Protein AF-A0A9W3BKR5-F1 (afdb_monomer_lite)

Organism: Biomphalaria glabrata (NCBI:txid6526)

Secondary structure (DSSP, 8-state):
----PPPPHHHHHHHHHHHHHHHHHHS---SSHHHHHHHHHHHHHHHHHHHHHHHHHHHHHHHH-S---HHHHHHHHHHHHHHHHHHHHHHHHHHHHHHHHHHHHHHHHHHHHHHHHHHHHHSPPTTTTT---TT-THHHHHHHHHHHHHHHHHHHHHHHHHHHHHHHHHHHHHHHHHHHHHHHHHHHHHHHHHHHSHHHHS------HHHHHHHHHHHHHHHHHHHHHHHHHHHHGGG---GGGGTS--SSPEEEE-SS-EEETTEEE-TT-EEEE---TTTT-

Structure (mmCIF, N/CA/C/O backbone):
data_AF-A0A9W3BKR5-F1
#
_entry.id   AF-A0A9W3BKR5-F1
#
loop_
_atom_site.group_PDB
_atom_site.id
_atom_site.type_symbol
_atom_site.label_atom_id
_atom_site.label_alt_id
_atom_site.label_comp_id
_atom_site.label_asym_id
_atom_site.label_entity_id
_atom_site.label_seq_id
_atom_site.pdbx_PDB_ins_code
_atom_site.Cartn_x
_atom_site.Cartn_y
_atom_site.Cartn_z
_atom_site.occupancy
_atom_site.B_iso_or_equiv
_atom_site.auth_seq_id
_atom_site.auth_comp_id
_atom_site.auth_asym_id
_atom_site.auth_atom_id
_atom_site.pdbx_PDB_model_num
ATOM 1 N N . MET A 1 1 ? 53.713 -17.164 -19.291 1.00 37.34 1 MET A N 1
ATOM 2 C CA . MET A 1 1 ? 53.362 -16.095 -18.331 1.00 37.34 1 MET A CA 1
ATOM 3 C C . MET A 1 1 ? 52.218 -15.298 -18.935 1.00 37.34 1 MET A C 1
ATOM 5 O O . MET A 1 1 ? 52.423 -14.647 -19.948 1.00 37.34 1 MET A O 1
ATOM 9 N N . SER A 1 2 ? 51.004 -15.458 -18.406 1.00 39.28 2 SER A N 1
ATOM 10 C CA . SER A 1 2 ? 49.808 -14.775 -18.912 1.00 39.28 2 SER A CA 1
ATOM 11 C C . SER A 1 2 ? 49.843 -13.312 -18.473 1.00 39.28 2 SER A C 1
ATOM 13 O O . SER A 1 2 ? 49.800 -13.036 -17.277 1.00 39.28 2 SER A O 1
ATOM 15 N N . SER A 1 3 ? 49.961 -12.388 -19.426 1.00 43.72 3 SER A N 1
ATOM 16 C CA . SER A 1 3 ? 49.821 -10.949 -19.189 1.00 43.72 3 SER A CA 1
ATOM 17 C C . SER A 1 3 ? 48.397 -10.680 -18.691 1.00 43.72 3 SER A C 1
ATOM 19 O O . SER A 1 3 ? 47.431 -10.893 -19.423 1.00 43.72 3 SER A O 1
ATOM 21 N N . ARG A 1 4 ? 48.258 -10.275 -17.421 1.00 49.09 4 ARG A N 1
ATOM 22 C CA . ARG A 1 4 ? 47.030 -9.644 -16.925 1.00 49.09 4 ARG A CA 1
ATOM 23 C C . ARG A 1 4 ? 46.900 -8.331 -17.696 1.00 49.09 4 ARG A C 1
ATOM 25 O O . ARG A 1 4 ? 47.715 -7.439 -17.495 1.00 49.09 4 ARG A O 1
ATOM 32 N N . ARG A 1 5 ? 45.955 -8.250 -18.636 1.00 56.03 5 ARG A N 1
ATOM 33 C CA . ARG A 1 5 ? 45.559 -6.963 -19.217 1.00 56.03 5 ARG A CA 1
ATOM 34 C C . ARG A 1 5 ? 44.882 -6.179 -18.100 1.00 56.03 5 ARG A C 1
ATOM 36 O O . ARG A 1 5 ? 43.914 -6.676 -17.529 1.00 56.03 5 ARG A O 1
ATOM 43 N N . ASP A 1 6 ? 45.423 -5.017 -17.764 1.00 61.56 6 ASP A N 1
ATOM 44 C CA . ASP A 1 6 ? 44.771 -4.102 -16.835 1.00 61.56 6 ASP A CA 1
ATOM 45 C C . ASP A 1 6 ? 43.429 -3.663 -17.434 1.00 61.56 6 ASP A C 1
ATOM 47 O O . ASP A 1 6 ? 43.346 -3.363 -18.629 1.00 61.56 6 ASP A O 1
ATOM 51 N N . ALA A 1 7 ? 42.372 -3.692 -16.620 1.00 72.06 7 ALA A N 1
ATOM 52 C CA . ALA A 1 7 ? 41.023 -3.344 -17.056 1.00 72.06 7 ALA A CA 1
ATOM 53 C C . ALA A 1 7 ? 40.980 -1.894 -17.551 1.00 72.06 7 ALA A C 1
ATOM 55 O O . ALA A 1 7 ? 41.556 -0.988 -16.938 1.00 72.06 7 ALA A O 1
ATOM 56 N N . THR A 1 8 ? 40.285 -1.660 -18.661 1.00 82.81 8 THR A N 1
ATOM 57 C CA . THR A 1 8 ? 40.139 -0.311 -19.206 1.00 82.81 8 THR A CA 1
ATOM 58 C C . THR A 1 8 ? 39.317 0.574 -18.253 1.00 82.81 8 THR A C 1
ATOM 60 O O . THR A 1 8 ? 38.464 0.073 -17.516 1.00 82.81 8 THR A O 1
ATOM 63 N N . PRO A 1 9 ? 39.492 1.910 -18.277 1.00 83.50 9 PRO A N 1
ATOM 64 C CA . PRO A 1 9 ? 38.686 2.818 -17.454 1.00 83.50 9 PRO A CA 1
ATOM 65 C C . PRO A 1 9 ? 37.167 2.657 -17.643 1.00 83.50 9 PRO A C 1
ATOM 67 O O . PRO A 1 9 ? 36.407 2.855 -16.698 1.00 83.50 9 PRO A O 1
ATOM 70 N N . VAL A 1 10 ? 36.730 2.263 -18.847 1.00 85.19 10 VAL A N 1
ATOM 71 C CA . VAL A 1 10 ? 35.320 1.985 -19.175 1.00 85.19 10 VAL A CA 1
ATOM 72 C C . VAL A 1 10 ? 34.844 0.695 -18.514 1.00 85.19 10 VAL A C 1
ATOM 74 O O . VAL A 1 10 ? 33.796 0.706 -17.879 1.00 85.19 10 VAL A O 1
ATOM 77 N N . GLU A 1 11 ? 35.624 -0.387 -18.582 1.00 86.62 11 GLU A N 1
ATOM 78 C CA . GLU A 1 11 ? 35.301 -1.650 -17.898 1.00 86.62 11 GLU A CA 1
ATOM 79 C C . GLU A 1 11 ? 35.230 -1.472 -16.376 1.00 86.62 11 GLU A C 1
ATOM 81 O O . GLU A 1 11 ? 34.338 -2.016 -15.730 1.00 86.62 11 GLU A O 1
ATOM 86 N N . LEU A 1 12 ? 36.123 -0.662 -15.795 1.00 89.06 12 LEU A N 1
ATOM 87 C CA . LEU A 1 12 ? 36.090 -0.345 -14.365 1.00 89.06 12 LEU A CA 1
ATOM 88 C C . LEU A 1 12 ? 34.816 0.412 -13.966 1.00 89.06 12 LEU A C 1
ATOM 90 O O . LEU A 1 12 ? 34.231 0.107 -12.928 1.00 89.06 12 LEU A O 1
ATOM 94 N N . CYS A 1 13 ? 34.375 1.383 -14.772 1.00 89.88 13 CYS A N 1
ATOM 95 C CA . CYS A 1 13 ? 33.118 2.091 -14.522 1.00 89.88 13 CYS A CA 1
ATOM 96 C C . CYS A 1 13 ? 31.916 1.157 -14.696 1.00 89.88 13 CYS A C 1
ATOM 98 O O . CYS A 1 13 ? 31.035 1.148 -13.845 1.00 89.88 13 CYS A O 1
ATOM 100 N N . LEU A 1 14 ? 31.916 0.323 -15.738 1.00 89.81 14 LEU A N 1
ATOM 101 C CA . LEU A 1 14 ? 30.842 -0.633 -16.000 1.00 89.81 14 LEU A CA 1
ATOM 102 C C . LEU A 1 14 ? 30.680 -1.644 -14.861 1.00 89.81 14 LEU A C 1
ATOM 104 O O . LEU A 1 14 ? 29.559 -1.924 -14.449 1.00 89.81 14 LEU A O 1
ATOM 108 N N . ASN A 1 15 ? 31.785 -2.154 -14.312 1.00 91.25 15 ASN A N 1
ATOM 109 C CA . ASN A 1 15 ? 31.737 -3.052 -13.160 1.00 91.25 15 ASN A CA 1
ATOM 110 C C . ASN A 1 15 ? 31.121 -2.363 -11.937 1.00 91.25 15 ASN A C 1
ATOM 112 O O . ASN A 1 15 ? 30.257 -2.944 -11.294 1.00 91.25 15 ASN A O 1
ATOM 116 N N . LYS A 1 16 ? 31.479 -1.101 -11.670 1.00 92.25 16 LYS A N 1
ATOM 117 C CA . LYS A 1 16 ? 30.874 -0.324 -10.575 1.00 92.25 16 LYS A CA 1
ATOM 118 C C . LYS A 1 16 ? 29.386 -0.049 -10.781 1.00 92.25 16 LYS A C 1
ATOM 120 O O . LYS A 1 16 ? 28.629 -0.060 -9.815 1.00 92.25 16 LYS A O 1
ATOM 125 N N . VAL A 1 17 ? 28.963 0.202 -12.021 1.00 93.00 17 VAL A N 1
ATOM 126 C CA . VAL A 1 17 ? 27.542 0.370 -12.365 1.00 93.00 17 VAL A CA 1
ATOM 127 C C . VAL A 1 17 ? 26.780 -0.929 -12.090 1.00 93.00 17 VAL A C 1
ATOM 129 O O . VAL A 1 17 ? 25.766 -0.900 -11.400 1.00 93.00 17 VAL A O 1
ATOM 132 N N . LYS A 1 18 ? 27.312 -2.078 -12.518 1.00 92.50 18 LYS A N 1
ATOM 133 C CA . LYS A 1 18 ? 26.706 -3.395 -12.258 1.00 92.50 18 LYS A CA 1
ATOM 134 C C . LYS A 1 18 ? 26.672 -3.765 -10.777 1.00 92.50 18 LYS A C 1
ATOM 136 O O . LYS A 1 18 ? 25.662 -4.269 -10.302 1.00 92.50 18 LYS A O 1
ATOM 141 N N . GLU A 1 19 ? 27.740 -3.482 -10.032 1.00 92.38 19 GLU A N 1
ATOM 142 C CA . GLU A 1 19 ? 27.754 -3.642 -8.572 1.00 92.38 19 GLU A CA 1
ATOM 143 C C . GLU A 1 19 ? 26.651 -2.799 -7.921 1.00 92.38 19 GLU A C 1
ATOM 145 O O . GLU A 1 19 ? 25.966 -3.265 -7.012 1.00 92.38 19 GLU A O 1
ATOM 150 N N . ARG A 1 20 ? 26.432 -1.569 -8.407 1.00 92.50 20 ARG A N 1
ATOM 151 C CA . ARG A 1 20 ? 25.359 -0.713 -7.899 1.00 92.50 20 ARG A CA 1
ATOM 152 C C . ARG A 1 20 ? 23.972 -1.257 -8.240 1.00 92.50 20 ARG A C 1
ATOM 154 O O . ARG A 1 20 ? 23.104 -1.213 -7.374 1.00 92.50 20 ARG A O 1
ATOM 161 N N . GLN A 1 21 ? 23.764 -1.767 -9.452 1.00 93.44 21 GLN A N 1
ATOM 162 C CA . GLN A 1 21 ? 22.512 -2.431 -9.831 1.00 93.44 21 GLN A CA 1
ATOM 163 C C . GLN A 1 21 ? 22.228 -3.621 -8.911 1.00 93.44 21 GLN A C 1
ATOM 165 O O . GLN A 1 21 ? 21.156 -3.687 -8.319 1.00 93.44 21 GLN A O 1
ATOM 170 N N . GLN A 1 22 ? 23.225 -4.478 -8.678 1.00 93.06 22 GLN A N 1
ATOM 171 C CA . GLN A 1 22 ? 23.084 -5.610 -7.766 1.00 93.06 22 GLN A CA 1
ATOM 172 C C . GLN A 1 22 ? 22.727 -5.161 -6.339 1.00 93.06 22 GLN A C 1
ATOM 174 O O . GLN A 1 22 ? 21.832 -5.727 -5.720 1.00 93.06 22 GLN A O 1
ATOM 179 N N . GLN A 1 23 ? 23.359 -4.100 -5.826 1.00 92.56 23 GLN A N 1
ATOM 180 C CA . GLN A 1 23 ? 22.999 -3.531 -4.521 1.00 92.56 23 GLN A CA 1
ATOM 181 C C . GLN A 1 23 ? 21.562 -2.993 -4.479 1.00 92.56 23 GLN A C 1
ATOM 183 O O . GLN A 1 23 ? 20.906 -3.086 -3.446 1.00 92.56 23 GLN A O 1
ATOM 188 N N . LEU A 1 24 ? 21.073 -2.386 -5.566 1.00 92.75 24 LEU A N 1
ATOM 189 C CA . LEU A 1 24 ? 19.697 -1.882 -5.655 1.00 92.75 24 LEU A CA 1
ATOM 190 C C . LEU A 1 24 ? 18.667 -3.018 -5.694 1.00 92.75 24 LEU A C 1
ATOM 192 O O . LEU A 1 24 ? 17.584 -2.879 -5.110 1.00 92.75 24 LEU A O 1
ATOM 196 N N . ASP A 1 25 ? 19.015 -4.124 -6.349 1.00 90.38 25 ASP A N 1
ATOM 197 C CA . ASP A 1 25 ? 18.199 -5.336 -6.412 1.00 90.38 25 ASP A CA 1
ATOM 198 C C . ASP A 1 25 ? 18.137 -6.036 -5.049 1.00 90.38 25 ASP A C 1
ATOM 200 O O . ASP A 1 25 ? 17.059 -6.426 -4.602 1.00 90.38 25 ASP A O 1
ATOM 204 N N . GLU A 1 26 ? 19.274 -6.135 -4.355 1.00 91.62 26 GLU A N 1
ATOM 205 C CA . GLU A 1 26 ? 19.380 -6.755 -3.029 1.00 91.62 26 GLU A CA 1
ATOM 206 C C . GLU A 1 26 ? 18.757 -5.904 -1.910 1.00 91.62 26 GLU A C 1
ATOM 208 O O . GLU A 1 26 ? 18.358 -6.450 -0.880 1.00 91.62 26 GLU A O 1
ATOM 213 N N . LEU A 1 27 ? 18.637 -4.582 -2.094 1.00 91.94 27 LEU A N 1
ATOM 214 C CA . LEU A 1 27 ? 18.046 -3.692 -1.095 1.00 91.94 27 LEU A CA 1
ATOM 215 C C . LEU A 1 27 ? 16.552 -4.027 -0.896 1.00 91.94 27 LEU A C 1
ATOM 217 O O . LEU A 1 27 ? 15.762 -3.860 -1.831 1.00 91.94 27 LEU A O 1
ATOM 221 N N . PRO A 1 28 ? 16.110 -4.458 0.295 1.00 91.06 28 PRO A N 1
ATOM 222 C CA . PRO A 1 28 ? 14.727 -4.868 0.497 1.00 91.06 28 PRO A CA 1
ATOM 223 C C . PRO A 1 28 ? 13.767 -3.670 0.517 1.00 91.06 28 PRO A C 1
ATOM 225 O O . PRO A 1 28 ? 14.102 -2.580 0.981 1.00 91.06 28 PRO A O 1
ATOM 228 N N . LEU A 1 29 ? 12.537 -3.892 0.048 1.00 90.38 29 LEU A N 1
ATOM 229 C CA . LEU A 1 29 ? 11.400 -3.038 0.393 1.00 90.38 29 LEU A CA 1
ATOM 230 C C . LEU A 1 29 ? 10.855 -3.549 1.725 1.00 90.38 29 LEU A C 1
ATOM 232 O O . LEU A 1 29 ? 10.365 -4.673 1.800 1.00 90.38 29 LEU A O 1
ATOM 236 N N . THR A 1 30 ? 11.034 -2.759 2.777 1.00 89.25 30 THR A N 1
ATOM 237 C CA . THR A 1 30 ? 10.662 -3.138 4.144 1.00 89.25 30 THR A CA 1
ATOM 238 C C . THR A 1 30 ? 9.306 -2.546 4.514 1.00 89.25 30 THR A C 1
ATOM 240 O O . THR A 1 30 ? 8.757 -1.732 3.784 1.00 89.25 30 THR A O 1
ATOM 243 N N . ASP A 1 31 ? 8.731 -3.011 5.611 1.00 85.06 31 ASP A N 1
ATOM 244 C CA . ASP A 1 31 ? 7.388 -2.679 6.099 1.00 85.06 31 ASP A CA 1
ATOM 245 C C . ASP A 1 31 ? 7.403 -1.902 7.429 1.00 85.06 31 ASP A C 1
ATOM 247 O O . ASP A 1 31 ? 6.395 -1.315 7.814 1.00 85.06 31 ASP A O 1
ATOM 251 N N . HIS A 1 32 ? 8.557 -1.845 8.100 1.00 90.38 32 HIS A N 1
ATOM 252 C CA . HIS A 1 32 ? 8.744 -1.185 9.394 1.00 90.38 32 HIS A CA 1
ATOM 253 C C . HIS A 1 32 ? 9.427 0.178 9.239 1.00 90.38 32 HIS A C 1
ATOM 255 O O . HIS A 1 32 ? 10.306 0.352 8.383 1.00 90.38 32 HIS A O 1
ATOM 261 N N . TYR A 1 33 ? 9.093 1.129 10.115 1.00 92.38 33 TYR A N 1
ATOM 262 C CA . TYR A 1 33 ? 9.609 2.500 10.046 1.00 92.38 33 TYR A CA 1
ATOM 263 C C . TYR A 1 33 ? 11.144 2.565 10.100 1.00 92.38 33 TYR A C 1
ATOM 265 O O . TYR A 1 33 ? 11.785 3.136 9.215 1.00 92.38 33 TYR A O 1
ATOM 273 N N . ILE A 1 34 ? 11.753 1.928 11.106 1.00 92.62 34 ILE A N 1
ATOM 274 C CA . ILE A 1 34 ? 13.209 1.975 11.331 1.00 92.62 34 ILE A CA 1
ATOM 275 C C . ILE A 1 34 ? 13.964 1.362 10.146 1.00 92.62 34 ILE A C 1
ATOM 277 O O . ILE A 1 34 ? 14.926 1.947 9.646 1.00 92.62 34 ILE A O 1
ATOM 281 N N . SER A 1 35 ? 13.518 0.197 9.677 1.00 92.94 35 SER A N 1
ATOM 282 C CA . SER A 1 35 ? 14.137 -0.498 8.548 1.00 92.94 35 SER A CA 1
ATOM 283 C C . SER A 1 35 ? 14.031 0.318 7.259 1.00 92.94 35 SER A C 1
ATOM 285 O O . SER A 1 35 ? 15.013 0.443 6.531 1.00 92.94 35 SER A O 1
ATOM 287 N N . THR A 1 36 ? 12.886 0.962 7.017 1.00 94.00 36 THR A N 1
ATOM 288 C CA . THR A 1 36 ? 12.693 1.827 5.843 1.00 94.00 36 THR A CA 1
ATOM 289 C C . THR A 1 36 ? 13.643 3.026 5.877 1.00 94.00 36 THR A C 1
ATOM 291 O O . THR A 1 36 ? 14.260 3.362 4.863 1.00 94.00 36 THR A O 1
ATOM 294 N N . GLN A 1 37 ? 13.834 3.644 7.049 1.00 94.06 37 GLN A N 1
ATOM 295 C CA . GLN A 1 37 ? 14.795 4.738 7.221 1.00 94.06 37 GLN A CA 1
ATOM 296 C C . GLN A 1 37 ? 16.242 4.304 6.974 1.00 94.06 37 GLN A C 1
ATOM 298 O O . GLN A 1 37 ? 16.991 5.025 6.310 1.00 94.06 37 GLN A O 1
ATOM 303 N N . GLN A 1 38 ? 16.629 3.126 7.466 1.00 94.56 38 GLN A N 1
ATOM 304 C CA . GLN A 1 38 ? 17.958 2.561 7.228 1.00 94.56 38 GLN A CA 1
ATOM 305 C C . GLN A 1 38 ? 18.189 2.313 5.733 1.00 94.56 38 GLN A C 1
ATOM 307 O O . GLN A 1 38 ? 19.186 2.788 5.189 1.00 94.56 38 GLN A O 1
ATOM 312 N N . CYS A 1 39 ? 17.233 1.692 5.034 1.00 95.25 39 CYS A N 1
ATOM 313 C CA . CYS A 1 39 ? 17.323 1.476 3.588 1.00 95.25 39 CYS A CA 1
ATOM 314 C C . CYS A 1 39 ? 17.412 2.796 2.798 1.00 95.25 39 CYS A C 1
ATOM 316 O O . CYS A 1 39 ? 18.191 2.901 1.850 1.00 95.25 39 CYS A O 1
ATOM 318 N N . LEU A 1 40 ? 16.667 3.838 3.191 1.00 94.75 40 LEU A N 1
ATOM 319 C CA . LEU A 1 40 ? 16.777 5.170 2.577 1.00 94.75 40 LEU A CA 1
ATOM 320 C C . LEU A 1 40 ? 18.151 5.809 2.811 1.00 94.75 40 LEU A C 1
ATOM 322 O O . LEU A 1 40 ? 18.698 6.458 1.914 1.00 94.75 40 LEU A O 1
ATOM 326 N N . GLN A 1 41 ? 18.728 5.624 3.999 1.00 94.19 41 GLN A N 1
ATOM 327 C CA . GLN A 1 41 ? 20.068 6.106 4.313 1.00 94.19 41 GLN A CA 1
ATOM 328 C C . GLN A 1 41 ? 21.138 5.368 3.497 1.00 94.19 41 GLN A C 1
ATOM 330 O O . GLN A 1 41 ? 22.028 6.011 2.936 1.00 94.19 41 GLN A O 1
ATOM 335 N N . GLU A 1 42 ? 21.033 4.046 3.369 1.00 93.56 42 GLU A N 1
ATOM 336 C CA . GLU A 1 42 ? 21.902 3.236 2.510 1.00 93.56 42 GLU A CA 1
ATOM 337 C C . GLU A 1 42 ? 21.806 3.665 1.043 1.00 93.56 42 GLU A C 1
ATOM 339 O O . GLU A 1 42 ? 22.830 3.864 0.382 1.00 93.56 42 GLU A O 1
ATOM 344 N N . LEU A 1 43 ? 20.591 3.907 0.544 1.00 93.69 43 LEU A N 1
ATOM 345 C CA . LEU A 1 43 ? 20.368 4.389 -0.816 1.00 93.69 43 LEU A CA 1
ATOM 346 C C . LEU A 1 43 ? 20.980 5.780 -1.032 1.00 93.69 43 LEU A C 1
ATOM 348 O O . LEU A 1 43 ? 21.608 6.020 -2.065 1.00 93.69 43 LEU A O 1
ATOM 352 N N . ARG A 1 44 ? 20.875 6.681 -0.048 1.00 92.38 44 ARG A N 1
ATOM 353 C CA . ARG A 1 44 ? 21.520 8.004 -0.085 1.00 92.38 44 ARG A CA 1
ATOM 354 C C . ARG A 1 44 ? 23.044 7.894 -0.122 1.00 92.38 44 ARG A C 1
ATOM 356 O O . ARG A 1 44 ? 23.680 8.584 -0.917 1.00 92.38 44 ARG A O 1
ATOM 363 N N . ASN A 1 45 ? 23.625 7.024 0.700 1.00 91.00 45 ASN A N 1
ATOM 364 C CA . ASN A 1 45 ? 25.068 6.794 0.725 1.00 91.00 45 ASN A CA 1
ATOM 365 C C . ASN A 1 45 ? 25.561 6.229 -0.616 1.00 91.00 45 ASN A C 1
ATOM 367 O O . ASN A 1 45 ? 26.538 6.733 -1.170 1.00 91.00 45 ASN A O 1
ATOM 371 N N . GLY A 1 46 ? 24.845 5.248 -1.175 1.00 89.56 46 GLY A N 1
ATOM 372 C CA . GLY A 1 46 ? 25.134 4.688 -2.497 1.00 89.56 46 GLY A CA 1
ATOM 373 C C . GLY A 1 46 ? 24.937 5.684 -3.646 1.00 89.56 46 GLY A C 1
ATOM 374 O O . GLY A 1 46 ? 25.654 5.639 -4.640 1.00 89.56 46 GLY A O 1
ATOM 375 N N . SER A 1 47 ? 24.014 6.639 -3.516 1.00 88.69 47 SER A N 1
ATOM 376 C CA . SER A 1 47 ? 23.835 7.699 -4.515 1.00 88.69 47 SER A CA 1
ATOM 377 C C . SER A 1 47 ? 25.033 8.653 -4.570 1.00 88.69 47 SER A C 1
ATOM 379 O O . SER A 1 47 ? 25.382 9.127 -5.649 1.00 88.69 47 SER A O 1
ATOM 381 N N . ASN A 1 48 ? 25.679 8.924 -3.431 1.00 87.75 48 ASN A N 1
ATOM 382 C CA . ASN A 1 48 ? 26.874 9.770 -3.390 1.00 87.75 48 ASN A CA 1
ATOM 383 C C . ASN A 1 48 ? 28.057 9.096 -4.098 1.00 87.75 48 ASN A C 1
ATOM 385 O O . ASN A 1 48 ? 28.757 9.743 -4.871 1.00 87.75 48 ASN A O 1
ATOM 389 N N . THR A 1 49 ? 28.254 7.791 -3.887 1.00 86.12 49 THR A N 1
ATOM 390 C CA . THR A 1 49 ? 29.317 7.036 -4.570 1.00 86.12 49 THR A CA 1
ATOM 391 C C . THR A 1 49 ? 29.035 6.889 -6.067 1.00 86.12 49 THR A C 1
ATOM 393 O O . THR A 1 49 ? 29.954 6.964 -6.883 1.00 86.12 49 THR A O 1
ATOM 396 N N . PHE A 1 50 ? 27.765 6.746 -6.458 1.00 90.19 50 PHE A N 1
ATOM 397 C CA . PHE A 1 50 ? 27.355 6.700 -7.863 1.00 90.19 50 PHE A CA 1
ATOM 398 C C . PHE A 1 50 ? 27.572 8.036 -8.595 1.00 90.19 50 PHE A C 1
ATOM 400 O O . PHE A 1 50 ? 27.944 8.047 -9.772 1.00 90.19 50 PHE A O 1
ATOM 407 N N . LEU A 1 51 ? 27.433 9.169 -7.899 1.00 90.88 51 LEU A N 1
ATOM 408 C CA . LEU A 1 51 ? 27.737 10.488 -8.459 1.00 90.88 51 LEU A CA 1
ATOM 409 C C . LEU A 1 51 ? 29.211 10.600 -8.886 1.00 90.88 51 LEU A C 1
ATOM 411 O O . LEU A 1 51 ? 29.501 11.147 -9.949 1.00 90.88 51 LEU A O 1
ATOM 415 N N . GLU A 1 52 ? 30.141 10.027 -8.116 1.00 90.00 52 GLU A N 1
ATOM 416 C CA . GLU A 1 52 ? 31.563 9.986 -8.486 1.00 90.00 52 GLU A CA 1
ATOM 417 C C . GLU A 1 52 ? 31.812 9.160 -9.756 1.00 90.00 52 GLU A C 1
ATOM 419 O O . GLU A 1 52 ? 32.662 9.508 -10.578 1.00 90.00 52 GLU A O 1
ATOM 424 N N . VAL A 1 53 ? 31.084 8.050 -9.929 1.00 89.62 53 VAL A N 1
ATOM 425 C CA . VAL A 1 53 ? 31.161 7.224 -11.146 1.00 89.62 53 VAL A CA 1
ATOM 426 C C . VAL A 1 53 ? 30.630 8.013 -12.339 1.00 89.62 53 VAL A C 1
ATOM 428 O O . VAL A 1 53 ? 31.287 8.060 -13.374 1.00 89.62 53 VAL A O 1
ATOM 431 N N . THR A 1 54 ? 29.508 8.709 -12.165 1.00 90.31 54 THR A N 1
ATOM 432 C CA . THR A 1 54 ? 28.898 9.556 -13.199 1.00 90.31 54 THR A CA 1
ATOM 433 C C . THR A 1 54 ? 29.850 10.662 -13.658 1.00 90.31 54 THR A C 1
ATOM 435 O O . THR A 1 54 ? 30.065 10.846 -14.854 1.00 90.31 54 THR A O 1
ATOM 438 N N . GLN A 1 55 ? 30.515 11.340 -12.718 1.00 92.25 55 GLN A N 1
ATOM 439 C CA . GLN A 1 55 ? 31.528 12.354 -13.030 1.00 92.25 55 GLN A CA 1
ATOM 440 C C . GLN A 1 55 ? 32.708 11.775 -13.826 1.00 92.25 55 GLN A C 1
ATOM 442 O O . GLN A 1 55 ? 33.144 12.377 -14.806 1.00 92.25 55 GLN A O 1
ATOM 447 N N . LYS A 1 56 ? 33.190 10.578 -13.465 1.00 89.56 56 LYS A N 1
ATOM 448 C CA . LYS A 1 56 ? 34.271 9.894 -14.197 1.00 89.56 56 LYS A CA 1
ATOM 449 C C . LYS A 1 56 ? 33.865 9.498 -15.613 1.00 89.56 56 LYS A C 1
ATOM 451 O O . LYS A 1 56 ? 34.677 9.611 -16.529 1.00 89.56 56 LYS A O 1
ATOM 456 N N . VAL A 1 57 ? 32.625 9.055 -15.816 1.00 88.69 57 VAL A N 1
ATOM 457 C CA . VAL A 1 57 ? 32.104 8.747 -17.158 1.00 88.69 57 VAL A CA 1
ATOM 458 C C . VAL A 1 57 ? 32.071 10.009 -18.026 1.00 88.69 57 VAL A C 1
ATOM 460 O O . VAL A 1 57 ? 32.522 9.969 -19.171 1.00 88.69 57 VAL A O 1
ATOM 463 N N . GLU A 1 58 ? 31.665 11.150 -17.467 1.00 88.50 58 GLU A N 1
ATOM 464 C CA . GLU A 1 58 ? 31.694 12.446 -18.159 1.00 88.50 58 GLU A CA 1
ATOM 465 C C . GLU A 1 58 ? 33.118 12.923 -18.505 1.00 88.50 58 GLU A C 1
ATOM 467 O O . GLU A 1 58 ? 33.361 13.470 -19.584 1.00 88.50 58 GLU A O 1
ATOM 472 N N . GLU A 1 59 ? 34.105 12.687 -17.639 1.00 88.62 59 GLU A N 1
ATOM 473 C CA . GLU A 1 59 ? 35.518 12.961 -17.945 1.00 88.62 59 GLU A CA 1
ATOM 474 C C . GLU A 1 59 ? 36.048 12.073 -19.086 1.00 88.62 59 GLU A C 1
ATOM 476 O O . GLU A 1 59 ? 36.755 12.544 -19.989 1.00 88.62 59 GLU A O 1
ATOM 481 N N . ILE A 1 60 ? 35.671 10.790 -19.096 1.00 85.06 60 ILE A N 1
ATOM 482 C CA . ILE A 1 60 ? 36.010 9.851 -20.176 1.00 85.06 60 ILE A CA 1
ATOM 483 C C . ILE A 1 60 ? 35.360 10.294 -21.496 1.00 85.06 60 ILE A C 1
ATOM 485 O O . ILE A 1 60 ? 36.014 10.275 -22.542 1.00 85.06 60 ILE A O 1
ATOM 489 N N . LYS A 1 61 ? 34.110 10.765 -21.449 1.00 85.38 61 LYS A N 1
ATOM 490 C CA . LYS A 1 61 ? 33.387 11.310 -22.607 1.00 85.38 61 LYS A CA 1
ATOM 491 C C . LYS A 1 61 ? 34.107 12.510 -23.219 1.00 85.38 61 LYS A C 1
ATOM 493 O O . LYS A 1 61 ? 34.321 12.566 -24.429 1.00 85.38 61 LYS A O 1
ATOM 498 N N . LYS A 1 62 ? 34.535 13.457 -22.376 1.00 85.25 62 LYS A N 1
ATOM 499 C CA . LYS A 1 62 ? 35.261 14.667 -22.802 1.00 85.25 62 LYS A CA 1
ATOM 500 C C . LYS A 1 62 ? 36.634 14.351 -23.395 1.00 85.25 62 LYS A C 1
ATOM 502 O O . LYS A 1 62 ? 37.040 14.998 -24.356 1.00 85.25 62 LYS A O 1
ATOM 507 N N . SER A 1 63 ? 37.342 13.366 -22.844 1.00 81.38 63 SER A N 1
ATOM 508 C CA . SER A 1 63 ? 38.704 13.010 -23.274 1.00 81.38 63 SER A CA 1
ATOM 509 C C . SER A 1 63 ? 38.763 12.177 -24.560 1.00 81.38 63 SER A C 1
ATOM 511 O O . SER A 1 63 ? 39.735 12.290 -25.304 1.00 81.38 63 SER A O 1
ATOM 513 N N . ARG A 1 64 ? 37.741 11.363 -24.860 1.00 69.62 64 ARG A N 1
ATOM 514 C CA . ARG A 1 64 ? 37.715 10.498 -26.058 1.00 69.62 64 ARG A CA 1
ATOM 515 C C . ARG A 1 64 ? 37.213 11.180 -27.340 1.00 69.62 64 ARG A C 1
ATOM 517 O O . ARG A 1 64 ? 37.382 10.623 -28.427 1.00 69.62 64 ARG A O 1
ATOM 524 N N . GLY A 1 65 ? 36.622 12.375 -27.249 1.00 61.97 65 GLY A N 1
ATOM 525 C CA . GLY A 1 65 ? 35.914 12.995 -28.378 1.00 61.97 65 GLY A CA 1
ATOM 526 C C . GLY A 1 65 ? 34.715 12.151 -28.847 1.00 61.97 65 GLY A C 1
ATOM 527 O O . GLY A 1 65 ? 34.451 11.085 -28.302 1.00 61.97 65 GLY A O 1
ATOM 528 N N . HIS A 1 66 ? 33.965 12.608 -29.859 1.00 54.28 66 HIS A N 1
ATOM 529 C CA . HIS A 1 66 ? 32.775 11.914 -30.401 1.00 54.28 66 HIS A CA 1
ATOM 530 C C . HIS A 1 66 ? 33.137 10.654 -31.225 1.00 54.28 66 HIS A C 1
ATOM 532 O O . HIS A 1 66 ? 32.683 10.479 -32.355 1.00 54.28 66 HIS A O 1
ATOM 538 N N . THR A 1 67 ? 34.009 9.788 -30.710 1.00 58.78 67 THR A N 1
ATOM 539 C CA . THR A 1 67 ? 34.299 8.492 -31.325 1.00 58.78 67 THR A CA 1
ATOM 540 C C . THR A 1 67 ? 33.279 7.469 -30.833 1.00 58.78 67 THR A C 1
ATOM 542 O O . THR A 1 67 ? 33.269 7.109 -29.660 1.00 58.78 67 THR A O 1
ATOM 545 N N . HIS A 1 68 ? 32.402 7.007 -31.731 1.00 61.31 68 HIS A N 1
ATOM 546 C CA . HIS A 1 68 ? 31.431 5.949 -31.430 1.00 61.31 68 HIS A CA 1
ATOM 547 C C . HIS A 1 68 ? 32.173 4.680 -30.993 1.00 61.31 68 HIS A C 1
ATOM 549 O O . HIS A 1 68 ? 32.853 4.035 -31.796 1.00 61.31 68 HIS A O 1
ATOM 555 N N . ASN A 1 69 ? 32.036 4.317 -29.720 1.00 76.69 69 ASN A N 1
ATOM 556 C CA . ASN A 1 69 ? 32.531 3.064 -29.174 1.00 76.69 69 ASN A CA 1
ATOM 557 C C 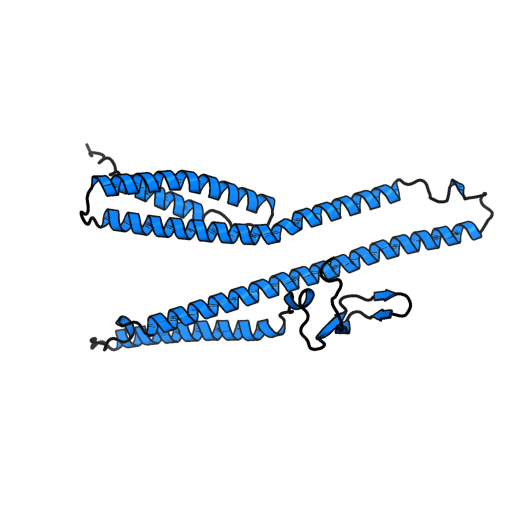. ASN A 1 69 ? 31.356 2.344 -28.510 1.00 76.69 69 ASN A C 1
ATOM 559 O O . ASN A 1 69 ? 30.848 2.808 -27.495 1.00 76.69 69 ASN A O 1
ATOM 563 N N . LYS A 1 70 ? 30.976 1.181 -29.053 1.00 82.69 70 LYS A N 1
ATOM 564 C CA . LYS A 1 70 ? 29.855 0.369 -28.554 1.00 82.69 70 LYS A CA 1
ATOM 565 C C . LYS A 1 70 ? 29.952 0.057 -27.058 1.00 82.69 70 LYS A C 1
ATOM 567 O O . LYS A 1 70 ? 28.928 -0.047 -26.396 1.00 82.69 70 LYS A O 1
ATOM 572 N N . GLU A 1 71 ? 31.163 -0.101 -26.523 1.00 82.50 71 GLU A N 1
ATOM 573 C CA . GLU A 1 71 ? 31.376 -0.356 -25.091 1.00 82.50 71 GLU A CA 1
ATOM 574 C C . GLU A 1 71 ? 31.030 0.864 -24.232 1.00 82.50 71 GLU A C 1
ATOM 576 O O . GLU A 1 71 ? 30.532 0.718 -23.118 1.00 82.50 71 GLU A O 1
ATOM 581 N N . PHE A 1 72 ? 31.280 2.065 -24.754 1.00 85.44 72 PHE A N 1
ATOM 582 C CA . PHE A 1 72 ? 30.939 3.314 -24.085 1.00 85.44 72 PHE A CA 1
ATOM 583 C C . PHE A 1 72 ? 29.440 3.618 -24.208 1.00 85.44 72 PHE A C 1
ATOM 585 O O . PHE A 1 72 ? 28.825 3.957 -23.205 1.00 85.44 72 PHE A O 1
ATOM 592 N N . ASP A 1 73 ? 28.837 3.386 -25.380 1.00 86.50 73 ASP A N 1
ATOM 593 C CA . ASP A 1 73 ? 27.384 3.516 -25.585 1.00 86.50 73 ASP A CA 1
ATOM 594 C C . ASP A 1 73 ? 26.606 2.570 -24.640 1.00 86.50 73 ASP A C 1
ATOM 596 O O . ASP A 1 73 ? 25.589 2.939 -24.047 1.00 86.50 73 ASP A O 1
ATOM 600 N N . ASN A 1 74 ? 27.118 1.347 -24.441 1.00 89.75 74 ASN A N 1
ATOM 601 C CA . ASN A 1 74 ? 26.571 0.406 -23.465 1.00 89.75 74 ASN A CA 1
ATOM 602 C C . ASN A 1 74 ? 26.719 0.919 -22.024 1.00 89.75 74 ASN A C 1
ATOM 604 O O . ASN A 1 74 ? 25.776 0.829 -21.249 1.00 89.75 74 ASN A O 1
ATOM 608 N N . LEU A 1 75 ? 27.878 1.479 -21.661 1.00 89.12 75 LEU A N 1
ATOM 609 C CA . LEU A 1 75 ? 28.091 2.069 -20.337 1.00 89.12 75 LEU A CA 1
ATOM 610 C C . LEU A 1 75 ? 27.138 3.242 -20.066 1.00 89.12 75 LEU A C 1
ATOM 612 O O . LEU A 1 75 ? 26.585 3.312 -18.975 1.00 89.12 75 LEU A O 1
ATOM 616 N N . GLU A 1 76 ? 26.929 4.139 -21.033 1.00 90.25 76 GLU A N 1
ATOM 617 C CA . GLU A 1 76 ? 25.968 5.243 -20.898 1.00 90.25 76 GLU A CA 1
ATOM 618 C C . GLU A 1 76 ? 24.538 4.723 -20.709 1.00 90.25 76 GLU A C 1
ATOM 620 O O . GLU A 1 76 ? 23.812 5.216 -19.848 1.00 90.25 76 GLU A O 1
ATOM 625 N N . THR A 1 77 ? 24.154 3.685 -21.457 1.00 91.69 77 THR A N 1
ATOM 626 C CA . THR A 1 77 ? 22.836 3.047 -21.320 1.00 91.69 77 THR A CA 1
ATOM 627 C C . THR A 1 77 ? 22.656 2.434 -19.927 1.00 91.69 77 THR A C 1
ATOM 629 O O . THR A 1 77 ? 21.665 2.707 -19.257 1.00 91.69 77 THR A O 1
ATOM 632 N N . GLU A 1 78 ? 23.630 1.653 -19.455 1.00 92.44 78 GLU A N 1
ATOM 633 C CA . GLU A 1 78 ? 23.602 1.037 -18.119 1.00 92.44 78 GLU A CA 1
ATOM 634 C C . GLU A 1 78 ? 23.601 2.080 -16.994 1.00 92.44 78 GLU A C 1
ATOM 636 O O . GLU A 1 78 ? 22.976 1.882 -15.950 1.00 92.44 78 GLU A O 1
ATOM 641 N N . LEU A 1 79 ? 24.278 3.212 -17.199 1.00 92.50 79 LEU A N 1
ATOM 642 C CA . LEU A 1 79 ? 24.302 4.314 -16.245 1.00 92.50 79 LEU A CA 1
ATOM 643 C C . LEU A 1 79 ? 22.920 4.963 -16.113 1.00 92.50 79 LEU A C 1
ATOM 645 O O . LEU A 1 79 ? 22.447 5.117 -14.988 1.00 92.50 79 LEU A O 1
ATOM 649 N N . LEU A 1 80 ? 22.258 5.264 -17.235 1.00 92.50 80 LEU A N 1
ATOM 650 C CA . LEU A 1 80 ? 20.890 5.797 -17.247 1.00 92.50 80 LEU A CA 1
ATOM 651 C C . LEU A 1 80 ? 19.903 4.830 -16.583 1.00 92.50 80 LEU A C 1
ATOM 653 O O . LEU A 1 80 ? 19.152 5.231 -15.700 1.00 92.50 80 LEU A O 1
ATOM 657 N N . LEU A 1 81 ? 19.970 3.539 -16.929 1.00 93.56 81 LEU A N 1
ATOM 658 C CA . LEU A 1 81 ? 19.130 2.509 -16.308 1.00 93.56 81 LEU A CA 1
ATOM 659 C C . LEU A 1 81 ? 19.325 2.452 -14.787 1.00 93.56 81 LEU A C 1
ATOM 661 O O . LEU A 1 81 ? 18.362 2.341 -14.031 1.00 93.56 81 LEU A O 1
ATOM 665 N N . THR A 1 82 ? 20.570 2.550 -14.321 1.00 93.56 82 THR A N 1
ATOM 666 C CA . THR A 1 82 ? 20.883 2.525 -12.885 1.00 93.56 82 THR A CA 1
ATOM 667 C C . THR A 1 82 ? 20.377 3.775 -12.170 1.00 93.56 82 THR A C 1
ATOM 669 O O . THR A 1 82 ? 19.915 3.684 -11.030 1.00 93.56 82 THR A O 1
ATOM 672 N N . GLU A 1 83 ? 20.442 4.937 -12.820 1.00 92.69 83 GLU A N 1
ATOM 673 C CA . GLU A 1 83 ? 19.886 6.179 -12.288 1.00 92.69 83 GLU A CA 1
ATOM 674 C C . GLU A 1 83 ? 18.363 6.081 -12.138 1.00 92.69 83 GLU A C 1
ATOM 676 O O . GLU A 1 83 ? 17.843 6.359 -11.052 1.00 92.69 83 GLU A O 1
ATOM 681 N N . ASP A 1 84 ? 17.671 5.597 -13.171 1.00 93.06 84 ASP A N 1
ATOM 682 C CA . ASP A 1 84 ? 16.222 5.383 -13.158 1.00 93.06 84 ASP A CA 1
ATOM 683 C C . ASP A 1 84 ? 15.811 4.398 -12.054 1.00 93.06 84 ASP A C 1
ATOM 685 O O . ASP A 1 84 ? 14.930 4.703 -11.245 1.00 93.06 84 ASP A O 1
ATOM 689 N N . LEU A 1 85 ? 16.491 3.249 -11.945 1.00 92.50 85 LEU A N 1
ATOM 690 C CA . LEU A 1 85 ? 16.241 2.259 -10.889 1.00 92.50 85 LEU A CA 1
ATOM 691 C C . LEU A 1 85 ? 16.442 2.852 -9.491 1.00 92.50 85 LEU A C 1
ATOM 693 O O . LEU A 1 85 ? 15.623 2.644 -8.594 1.00 92.50 85 LEU A O 1
ATOM 697 N N . ASN A 1 86 ? 17.510 3.627 -9.292 1.00 93.38 86 ASN A N 1
ATOM 698 C CA . ASN A 1 86 ? 17.791 4.277 -8.016 1.00 93.38 86 ASN A CA 1
ATOM 699 C C . ASN A 1 86 ? 16.695 5.292 -7.648 1.00 93.38 86 ASN A C 1
ATOM 701 O O . ASN A 1 86 ? 16.260 5.339 -6.493 1.00 93.38 86 ASN A O 1
ATOM 705 N N . GLN A 1 87 ? 16.216 6.077 -8.618 1.00 93.06 87 GLN A N 1
ATOM 706 C CA . GLN A 1 87 ? 15.110 7.013 -8.413 1.00 93.06 87 GLN A CA 1
ATOM 707 C C . GLN A 1 87 ? 13.801 6.284 -8.090 1.00 93.06 87 GLN A C 1
ATOM 709 O O . GLN A 1 87 ? 13.136 6.638 -7.114 1.00 93.06 87 GLN A O 1
ATOM 714 N N . GLN A 1 88 ? 13.450 5.243 -8.846 1.00 92.56 88 GLN A N 1
ATOM 715 C CA . GLN A 1 88 ? 12.251 4.435 -8.605 1.00 92.56 88 GLN A CA 1
ATOM 716 C C . GLN A 1 88 ? 12.276 3.794 -7.212 1.00 92.56 88 GLN A C 1
ATOM 718 O O . GLN A 1 88 ? 11.318 3.929 -6.448 1.00 92.56 88 GLN A O 1
ATOM 723 N N . LYS A 1 89 ? 13.399 3.170 -6.832 1.00 94.62 89 LYS A N 1
ATOM 724 C CA . LYS A 1 89 ? 13.574 2.548 -5.511 1.00 94.62 89 LYS A CA 1
ATOM 725 C C . LYS A 1 89 ? 13.436 3.568 -4.384 1.00 94.62 89 LYS A C 1
ATOM 727 O O . LYS A 1 89 ? 12.742 3.308 -3.402 1.00 94.62 89 LYS A O 1
ATOM 732 N N . LYS A 1 90 ? 14.035 4.752 -4.545 1.00 94.12 90 LYS A N 1
ATOM 733 C CA . LYS A 1 90 ? 13.896 5.861 -3.596 1.00 94.12 90 LYS A CA 1
ATOM 734 C C . LYS A 1 90 ? 12.433 6.270 -3.419 1.00 94.12 90 LYS A C 1
ATOM 736 O O . LYS A 1 90 ? 11.974 6.361 -2.288 1.00 94.12 90 LYS A O 1
ATOM 741 N N . ARG A 1 91 ? 11.699 6.490 -4.516 1.00 93.62 91 ARG A N 1
ATOM 742 C CA . ARG A 1 91 ? 10.275 6.871 -4.470 1.00 93.62 91 ARG A CA 1
ATOM 743 C C . ARG A 1 91 ? 9.411 5.809 -3.800 1.00 93.62 91 ARG A C 1
ATOM 745 O O . ARG A 1 91 ? 8.517 6.149 -3.027 1.00 93.62 91 ARG A O 1
ATOM 752 N N . CYS A 1 92 ? 9.699 4.537 -4.062 1.00 93.12 92 CYS A N 1
ATOM 753 C CA . CYS A 1 92 ? 9.013 3.427 -3.415 1.00 93.12 92 CYS A CA 1
ATOM 754 C C . CYS A 1 92 ? 9.241 3.449 -1.895 1.00 93.12 92 CYS A C 1
ATOM 756 O O . CYS A 1 92 ? 8.275 3.468 -1.136 1.00 93.12 92 CYS A O 1
ATOM 758 N N . LEU A 1 93 ? 10.495 3.565 -1.447 1.00 94.56 93 LEU A N 1
ATOM 759 C CA . LEU A 1 93 ? 10.828 3.651 -0.022 1.00 94.56 93 LEU A CA 1
ATOM 760 C C . LEU A 1 93 ? 10.253 4.907 0.658 1.00 94.56 93 LEU A C 1
ATOM 762 O O . LEU A 1 93 ? 9.799 4.816 1.791 1.00 94.56 93 LEU A O 1
ATOM 766 N N . GLU A 1 94 ? 10.221 6.065 -0.012 1.00 94.06 94 GLU A N 1
ATOM 767 C CA . GLU A 1 94 ? 9.554 7.278 0.503 1.00 94.06 94 GLU A CA 1
ATOM 768 C C . GLU A 1 94 ? 8.044 7.056 0.702 1.00 94.06 94 GLU A C 1
ATOM 770 O O . GLU A 1 94 ? 7.470 7.497 1.696 1.00 94.06 94 GLU A O 1
ATOM 775 N N . THR A 1 95 ? 7.402 6.337 -0.222 1.00 92.56 95 THR A N 1
ATOM 776 C CA . THR A 1 95 ? 5.968 6.014 -0.148 1.00 92.56 95 THR A CA 1
ATOM 777 C C . THR A 1 95 ? 5.672 5.035 0.987 1.00 92.56 95 THR A C 1
ATOM 779 O O . THR A 1 95 ? 4.708 5.216 1.727 1.00 92.56 95 THR A O 1
ATOM 782 N N . VAL A 1 96 ? 6.516 4.015 1.153 1.00 92.94 96 VAL A N 1
ATOM 783 C CA . VAL A 1 96 ? 6.451 3.084 2.287 1.00 92.94 96 VAL A CA 1
ATOM 784 C C . VAL A 1 96 ? 6.655 3.832 3.602 1.00 92.94 96 VAL A C 1
ATOM 786 O O . VAL A 1 96 ? 5.875 3.644 4.537 1.00 92.94 96 VAL A O 1
ATOM 789 N N . LEU A 1 97 ? 7.656 4.721 3.660 1.00 93.88 97 LEU A N 1
ATOM 790 C CA . LEU A 1 97 ? 7.968 5.496 4.857 1.00 93.88 97 LEU A CA 1
ATOM 791 C C . LEU A 1 97 ? 6.740 6.277 5.327 1.00 93.88 97 LEU A C 1
ATOM 793 O O . LEU A 1 97 ? 6.373 6.167 6.493 1.00 93.88 97 LEU A O 1
ATOM 797 N N . PHE A 1 98 ? 6.065 6.966 4.404 1.00 92.81 98 PHE A N 1
ATOM 798 C CA . PHE A 1 98 ? 4.859 7.746 4.682 1.00 92.81 98 PHE A CA 1
ATOM 799 C C . PHE A 1 98 ? 3.753 6.936 5.380 1.00 92.81 98 PHE A C 1
ATOM 801 O O . PHE A 1 98 ? 3.046 7.456 6.239 1.00 92.81 98 PHE A O 1
ATOM 808 N N . VAL A 1 99 ? 3.603 5.652 5.042 1.00 92.94 99 VAL A N 1
ATOM 809 C CA . VAL A 1 99 ? 2.647 4.764 5.723 1.00 92.94 99 VAL A CA 1
ATOM 810 C C . VAL A 1 99 ? 3.207 4.290 7.065 1.00 92.94 99 VAL A C 1
ATOM 812 O O . VAL A 1 99 ? 2.507 4.342 8.076 1.00 92.94 99 VAL A O 1
ATOM 815 N N . SER A 1 100 ? 4.470 3.858 7.095 1.00 92.56 100 SER A N 1
ATOM 816 C CA . SER A 1 100 ? 5.121 3.336 8.305 1.00 92.56 100 SER A CA 1
ATOM 817 C C . SER A 1 100 ? 5.284 4.382 9.416 1.00 92.56 100 SER A C 1
ATOM 819 O O . SER A 1 100 ? 5.358 4.025 10.583 1.00 92.56 100 SER A O 1
ATOM 821 N N . GLU A 1 101 ? 5.268 5.680 9.101 1.00 92.31 101 GLU A N 1
ATOM 822 C CA . GLU A 1 101 ? 5.300 6.760 10.098 1.00 92.31 101 GLU A CA 1
ATOM 823 C C . GLU A 1 101 ? 4.143 6.683 11.109 1.00 92.31 101 GLU A C 1
ATOM 825 O O . GLU A 1 101 ? 4.294 7.121 12.253 1.00 92.31 101 GLU A O 1
ATOM 830 N N . ILE A 1 102 ? 3.018 6.065 10.728 1.00 92.75 102 ILE A N 1
ATOM 831 C CA . ILE A 1 102 ? 1.885 5.790 11.622 1.00 92.75 102 ILE A CA 1
ATOM 832 C C . ILE A 1 102 ? 2.304 4.879 12.789 1.00 92.75 102 ILE A C 1
ATOM 834 O O . ILE A 1 102 ? 1.767 5.021 13.887 1.00 92.75 102 ILE A O 1
ATOM 838 N N . GLU A 1 103 ? 3.293 3.999 12.599 1.00 92.00 103 GLU A N 1
ATOM 839 C CA . GLU A 1 103 ? 3.839 3.122 13.643 1.00 92.00 103 GLU A CA 1
ATOM 840 C C . GLU A 1 103 ? 4.294 3.928 14.868 1.00 92.00 103 GLU A C 1
ATOM 842 O O . GLU A 1 103 ? 3.924 3.603 15.994 1.00 92.00 103 GLU A O 1
ATOM 847 N N . ASN A 1 104 ? 5.001 5.043 14.657 1.00 88.56 104 ASN A N 1
ATOM 848 C CA . ASN A 1 104 ? 5.463 5.902 15.752 1.00 88.56 104 ASN A CA 1
ATOM 849 C C . ASN A 1 104 ? 4.294 6.500 16.548 1.00 88.56 104 ASN A C 1
ATOM 851 O O . ASN A 1 104 ? 4.370 6.653 17.767 1.00 88.56 104 ASN A O 1
ATOM 855 N N . LEU A 1 105 ? 3.194 6.847 15.871 1.00 90.88 105 LEU A N 1
ATOM 856 C CA . LEU A 1 105 ? 1.996 7.354 16.539 1.00 90.88 105 LEU A CA 1
ATOM 857 C C . LEU A 1 105 ? 1.336 6.261 17.384 1.00 90.88 105 LEU A C 1
ATOM 859 O O . LEU A 1 105 ? 0.905 6.536 18.503 1.00 90.88 105 LEU A O 1
ATOM 863 N N . LEU A 1 106 ? 1.295 5.027 16.881 1.00 92.75 106 LEU A N 1
ATOM 864 C CA . LEU A 1 106 ? 0.748 3.887 17.613 1.00 92.75 106 LEU A CA 1
ATOM 865 C C . LEU A 1 106 ? 1.600 3.526 18.836 1.00 92.75 106 LEU A C 1
ATOM 867 O O . LEU A 1 106 ? 1.035 3.289 19.900 1.00 92.75 106 LEU A O 1
ATOM 871 N N . GLN A 1 107 ? 2.930 3.586 18.730 1.00 92.19 107 GLN A N 1
ATOM 872 C CA . GLN A 1 107 ? 3.836 3.388 19.870 1.00 92.19 107 GLN A CA 1
ATOM 873 C C . GLN A 1 107 ? 3.597 4.424 20.981 1.00 92.19 107 GLN A C 1
ATOM 875 O O . GLN A 1 107 ? 3.586 4.087 22.167 1.00 92.19 107 GLN A O 1
ATOM 880 N N . ASN A 1 108 ? 3.341 5.687 20.618 1.00 93.38 108 ASN A N 1
ATOM 881 C CA . ASN A 1 108 ? 2.984 6.711 21.601 1.00 93.38 108 ASN A CA 1
ATOM 882 C C . ASN A 1 108 ? 1.670 6.371 22.314 1.00 93.38 108 ASN A C 1
ATOM 884 O O . ASN A 1 108 ? 1.596 6.491 23.533 1.00 93.38 108 ASN A O 1
ATOM 888 N N . VAL A 1 109 ? 0.651 5.925 21.570 1.00 95.06 109 VAL A N 1
ATOM 889 C CA . VAL A 1 109 ? -0.643 5.510 22.135 1.00 95.06 109 VAL A CA 1
ATOM 890 C C . VAL A 1 109 ? -0.483 4.315 23.079 1.00 95.06 109 VAL A C 1
ATOM 892 O O . VAL A 1 109 ? -1.103 4.302 24.141 1.00 95.06 109 VAL A O 1
ATOM 895 N N . GLU A 1 110 ? 0.354 3.339 22.729 1.00 95.12 110 GLU A N 1
ATOM 896 C CA . GLU A 1 110 ? 0.653 2.170 23.564 1.00 95.12 110 GLU A CA 1
ATOM 897 C C . GLU A 1 110 ? 1.265 2.573 24.912 1.00 95.12 110 GLU A C 1
ATOM 899 O O . GLU A 1 110 ? 0.710 2.242 25.962 1.00 95.12 110 GLU A O 1
ATOM 904 N N . SER A 1 111 ? 2.329 3.380 24.891 1.00 96.44 111 SER A N 1
ATOM 905 C CA . SER A 1 111 ? 2.964 3.923 26.103 1.00 96.44 111 SER A CA 1
ATOM 906 C C . SER A 1 111 ? 1.961 4.674 26.991 1.00 96.44 111 SER A C 1
ATOM 908 O O . SER A 1 111 ? 1.908 4.510 28.214 1.00 96.44 111 SER A O 1
ATOM 910 N N . ASP A 1 112 ? 1.079 5.449 26.363 1.00 96.12 112 ASP A N 1
ATOM 911 C CA . ASP A 1 112 ? 0.022 6.202 27.027 1.00 96.12 112 ASP A CA 1
ATOM 912 C C . ASP A 1 112 ? -1.043 5.298 27.682 1.00 96.12 112 ASP A C 1
ATOM 914 O O . ASP A 1 112 ? -1.593 5.634 28.744 1.00 96.12 112 ASP A O 1
ATOM 918 N N . ILE A 1 113 ? -1.366 4.161 27.062 1.00 95.75 113 ILE A N 1
ATOM 919 C CA . ILE A 1 113 ? -2.263 3.144 27.621 1.00 95.75 113 ILE A CA 1
ATOM 920 C C . ILE A 1 113 ? -1.616 2.505 28.853 1.00 95.75 113 ILE A C 1
ATOM 922 O O . ILE A 1 113 ? -2.258 2.437 29.908 1.00 95.75 113 ILE A O 1
ATOM 926 N N . GLU A 1 114 ? -0.350 2.097 28.754 1.00 95.38 114 GLU A N 1
ATOM 927 C CA . GLU A 1 114 ? 0.401 1.488 29.856 1.00 95.38 114 GLU A CA 1
ATOM 928 C C . GLU A 1 114 ? 0.519 2.431 31.055 1.00 95.38 114 GLU A C 1
ATOM 930 O O . GLU A 1 114 ? 0.198 2.053 32.186 1.00 95.38 114 GLU A O 1
ATOM 935 N N . ALA A 1 115 ? 0.889 3.692 30.816 1.00 95.69 115 ALA A N 1
ATOM 936 C CA . ALA A 1 115 ? 1.009 4.703 31.860 1.00 95.69 115 ALA A CA 1
ATOM 937 C C . ALA A 1 115 ? -0.311 4.900 32.622 1.00 95.69 115 ALA A C 1
ATOM 939 O O . ALA A 1 115 ? -0.322 4.975 33.855 1.00 95.69 115 ALA A O 1
ATOM 940 N N . ARG A 1 116 ? -1.447 4.936 31.912 1.00 94.25 116 ARG A N 1
ATOM 941 C CA . ARG A 1 116 ? -2.777 5.063 32.533 1.00 94.25 116 ARG A CA 1
ATOM 942 C C . ARG A 1 116 ? -3.179 3.805 33.298 1.00 94.25 116 ARG A C 1
ATOM 944 O O . ARG A 1 116 ? -3.762 3.924 34.377 1.00 94.25 116 ARG A O 1
ATOM 951 N N . ALA A 1 117 ? -2.865 2.619 32.782 1.00 92.19 117 ALA A N 1
ATOM 952 C CA . ALA A 1 117 ? -3.126 1.359 33.473 1.00 92.19 117 ALA A CA 1
ATOM 953 C C . ALA A 1 117 ? -2.337 1.271 34.791 1.00 92.19 117 ALA A C 1
ATOM 955 O O . ALA A 1 117 ? -2.918 1.004 35.849 1.00 92.19 117 ALA A O 1
ATOM 956 N N . LEU A 1 118 ? -1.039 1.589 34.751 1.00 92.81 118 LEU A N 1
ATOM 957 C CA . LEU A 1 118 ? -0.177 1.639 35.931 1.00 92.81 118 LEU A CA 1
ATOM 958 C C . LEU A 1 118 ? -0.664 2.687 36.928 1.00 92.81 118 LEU A C 1
ATOM 960 O O . LEU A 1 118 ? -0.858 2.360 38.100 1.00 92.81 118 LEU A O 1
ATOM 964 N N . TYR A 1 119 ? -0.958 3.903 36.465 1.00 90.25 119 TYR A N 1
ATOM 965 C CA . TYR A 1 119 ? -1.491 4.969 37.310 1.00 90.25 119 TYR A CA 1
ATOM 966 C C . TYR A 1 119 ? -2.745 4.523 38.071 1.00 90.25 119 TYR A C 1
ATOM 968 O O . TYR A 1 119 ? -2.831 4.718 39.281 1.00 90.25 119 TYR A O 1
ATOM 976 N N . LEU A 1 120 ? -3.705 3.884 37.392 1.00 86.88 120 LEU A N 1
ATOM 977 C CA . LEU A 1 120 ? -4.935 3.413 38.032 1.00 86.88 120 LEU A CA 1
ATOM 978 C C . LEU A 1 120 ? -4.702 2.271 39.033 1.00 86.88 120 LEU A C 1
ATOM 980 O O . LEU A 1 120 ? -5.447 2.190 40.006 1.00 86.88 120 LEU A O 1
ATOM 984 N N . SER A 1 121 ? -3.688 1.424 38.828 1.00 85.62 121 SER A N 1
ATOM 985 C CA . SER A 1 121 ? -3.324 0.354 39.773 1.00 85.62 121 SER A CA 1
ATOM 986 C C . SER A 1 121 ? -2.583 0.846 41.019 1.00 85.62 121 SER A C 1
ATOM 988 O O . SER A 1 121 ? -2.738 0.275 42.095 1.00 85.62 121 SER A O 1
ATOM 990 N N . GLN A 1 122 ? -1.778 1.900 40.877 1.00 85.19 122 GLN A N 1
ATOM 991 C CA . GLN A 1 122 ? -0.928 2.439 41.943 1.00 85.19 122 GLN A CA 1
ATOM 992 C C . GLN A 1 122 ? -1.629 3.528 42.753 1.00 85.19 122 GLN A C 1
ATOM 994 O O . GLN A 1 122 ? -1.169 3.909 43.830 1.00 85.19 122 GLN A O 1
ATOM 999 N N . ARG A 1 123 ? -2.736 4.062 42.230 1.00 73.31 123 ARG A N 1
ATOM 1000 C CA . ARG A 1 123 ? -3.505 5.097 42.904 1.00 73.31 123 ARG A CA 1
ATOM 1001 C C . ARG A 1 123 ? -4.039 4.550 44.236 1.00 73.31 123 ARG A C 1
ATOM 1003 O O . ARG A 1 123 ? -4.653 3.482 44.240 1.00 73.31 123 ARG A O 1
ATOM 1010 N N . PRO A 1 124 ? -3.888 5.299 45.346 1.00 68.81 124 PRO A N 1
ATOM 1011 C CA . PRO A 1 124 ? -4.600 4.994 46.581 1.00 68.81 124 PRO A CA 1
ATOM 1012 C C . PRO A 1 124 ? -6.086 4.821 46.278 1.00 68.81 124 PRO A C 1
ATOM 1014 O O . PRO A 1 124 ? -6.618 5.544 45.423 1.00 68.81 124 PRO A O 1
ATOM 1017 N N . LEU A 1 125 ? -6.759 3.883 46.949 1.00 66.19 125 LEU A N 1
ATOM 1018 C CA . LEU A 1 125 ? -8.186 3.666 46.730 1.00 66.19 125 LEU A CA 1
ATOM 1019 C C . LEU A 1 125 ? -8.885 5.023 46.857 1.00 66.19 125 LEU A C 1
ATOM 1021 O O . LEU A 1 125 ? -8.786 5.694 47.881 1.00 66.19 125 LEU A O 1
ATOM 1025 N N . VAL A 1 126 ? -9.563 5.447 45.784 1.00 59.47 126 VAL A N 1
ATOM 1026 C CA . VAL A 1 126 ? -10.152 6.798 45.626 1.00 59.47 126 VAL A CA 1
ATOM 1027 C C . VAL A 1 126 ? -11.045 7.192 46.806 1.00 59.47 126 VAL A C 1
ATOM 1029 O O . VAL A 1 126 ? -11.294 8.369 47.048 1.00 59.47 126 VAL A O 1
ATOM 1032 N N . PHE A 1 127 ? -11.514 6.195 47.544 1.00 59.69 127 PHE A N 1
ATOM 1033 C CA . PHE A 1 127 ? -12.458 6.331 48.627 1.00 59.69 127 PHE A CA 1
ATOM 1034 C C . PHE A 1 127 ? -11.859 6.021 50.005 1.00 59.69 127 PHE A C 1
ATOM 1036 O O . PHE A 1 127 ? -12.591 6.171 50.971 1.00 59.69 127 PHE A O 1
ATOM 1043 N N . ASP A 1 128 ? -10.566 5.688 50.145 1.00 61.16 128 ASP A N 1
ATOM 1044 C CA . ASP A 1 128 ? -9.943 5.439 51.464 1.00 61.16 128 ASP A CA 1
ATOM 1045 C C . ASP A 1 128 ? -10.071 6.636 52.412 1.00 61.16 128 ASP A C 1
ATOM 1047 O O . ASP A 1 128 ? -10.323 6.469 53.600 1.00 61.16 128 ASP A O 1
ATOM 1051 N N . SER A 1 129 ? -9.996 7.861 51.885 1.00 57.50 129 SER A N 1
ATOM 1052 C CA . SER A 1 129 ? -10.222 9.096 52.650 1.00 57.50 129 SER A CA 1
ATOM 1053 C C . SER A 1 129 ? -11.704 9.454 52.850 1.00 57.50 129 SER A C 1
ATOM 1055 O O . SER A 1 129 ? -12.024 10.396 53.576 1.00 57.50 129 SER A O 1
ATOM 1057 N N . VAL A 1 130 ? -12.616 8.733 52.191 1.00 59.41 130 VAL A N 1
ATOM 1058 C CA . VAL A 1 130 ? -14.068 8.987 52.162 1.00 59.41 130 VAL A CA 1
ATOM 1059 C C . VAL A 1 130 ? -14.845 7.903 52.924 1.00 59.41 130 VAL A C 1
ATOM 1061 O O . VAL A 1 130 ? -15.974 8.151 53.359 1.00 59.41 130 VAL A O 1
ATOM 1064 N N . TYR A 1 131 ? -14.248 6.726 53.131 1.00 62.38 131 TYR A N 1
ATOM 1065 C CA . TYR A 1 131 ? -14.805 5.642 53.929 1.00 62.38 131 TYR A CA 1
ATOM 1066 C C . TYR A 1 131 ? -14.858 6.055 55.406 1.00 62.38 131 TYR A C 1
ATOM 1068 O O . TYR A 1 131 ? -13.860 6.084 56.119 1.00 62.38 131 TYR A O 1
ATOM 1076 N N . ARG A 1 132 ? -16.057 6.400 55.883 1.00 60.31 132 ARG A N 1
ATOM 1077 C CA . ARG A 1 132 ? -16.338 6.731 57.293 1.00 60.31 132 ARG A CA 1
ATOM 1078 C C . ARG A 1 132 ? -16.664 5.481 58.132 1.00 60.31 132 ARG A C 1
ATOM 1080 O O . ARG A 1 132 ? -17.665 5.484 58.840 1.00 60.31 132 ARG A O 1
ATOM 1087 N N . GLY A 1 133 ? -15.845 4.432 58.036 1.00 58.38 133 GLY A N 1
ATOM 1088 C CA . GLY A 1 133 ? -16.029 3.161 58.760 1.00 58.38 133 GLY A CA 1
ATOM 1089 C C . GLY A 1 133 ? -16.919 2.127 58.051 1.00 58.38 133 GLY A C 1
ATOM 1090 O O . GLY A 1 133 ? -17.494 2.405 57.001 1.00 58.38 133 GLY A O 1
ATOM 1091 N N . GLU A 1 134 ? -17.012 0.923 58.629 1.00 58.19 134 GLU A N 1
ATOM 1092 C CA . GLU A 1 134 ? -17.593 -0.289 58.010 1.00 58.19 134 GLU A CA 1
ATOM 1093 C C . GLU A 1 134 ? -19.128 -0.252 57.811 1.00 58.19 134 GLU A C 1
ATOM 1095 O O . GLU A 1 134 ? -19.670 -1.046 57.044 1.00 58.19 134 GLU A O 1
ATOM 1100 N N . ASP A 1 135 ? -19.837 0.712 58.411 1.00 54.16 135 ASP A N 1
ATOM 1101 C CA . ASP A 1 135 ? -21.298 0.648 58.593 1.00 54.16 135 ASP A CA 1
ATOM 1102 C C . ASP A 1 135 ? -22.147 1.495 57.619 1.00 54.16 135 ASP A C 1
ATOM 1104 O O . ASP A 1 135 ? -23.341 1.696 57.854 1.00 54.16 135 ASP A O 1
ATOM 1108 N N . VAL A 1 136 ? -21.596 2.009 56.508 1.00 57.72 136 VAL A N 1
ATOM 1109 C CA . VAL A 1 136 ? -22.369 2.844 55.558 1.00 57.72 136 VAL A CA 1
ATOM 1110 C C . VAL A 1 136 ? -22.532 2.169 54.182 1.00 57.72 136 VAL A C 1
ATOM 1112 O O . VAL A 1 136 ? -21.682 2.335 53.303 1.00 57.72 136 VAL A O 1
ATOM 1115 N N . PRO A 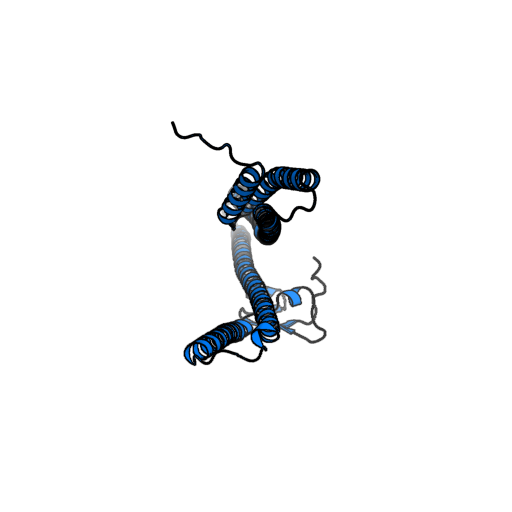1 137 ? -23.677 1.504 53.906 1.00 56.47 137 PRO A N 1
ATOM 1116 C CA . PRO A 1 137 ? -23.962 0.833 52.627 1.00 56.47 137 PRO A CA 1
ATOM 1117 C C . PRO A 1 137 ? -23.842 1.741 51.392 1.00 56.47 137 PRO A C 1
ATOM 1119 O O . PRO A 1 137 ? -23.543 1.278 50.289 1.00 56.47 137 PRO A O 1
ATOM 1122 N N . ALA A 1 138 ? -24.054 3.050 51.570 1.00 56.75 138 ALA A N 1
ATOM 1123 C CA . ALA A 1 138 ? -23.981 4.042 50.500 1.00 56.75 138 ALA A CA 1
ATOM 1124 C C . ALA A 1 138 ? -22.567 4.202 49.905 1.00 56.75 138 ALA A C 1
ATOM 1126 O O . ALA A 1 138 ? -22.443 4.559 48.732 1.00 56.75 138 ALA A O 1
ATOM 1127 N N . GLN A 1 139 ? -21.507 3.889 50.662 1.00 57.38 139 GLN A N 1
ATOM 1128 C CA . GLN A 1 139 ? -20.117 4.029 50.207 1.00 57.38 139 GLN A CA 1
ATOM 1129 C C . GLN A 1 139 ? -19.730 2.978 49.146 1.00 57.38 139 GLN A C 1
ATOM 1131 O O . GLN A 1 139 ? -18.913 3.254 48.271 1.00 57.38 139 GLN A O 1
ATOM 1136 N N . SER A 1 140 ? -20.383 1.807 49.138 1.00 67.56 140 SER A N 1
ATOM 1137 C CA . SER A 1 140 ? -20.122 0.741 48.156 1.00 67.56 140 SER A CA 1
ATOM 1138 C C . SER A 1 140 ? -20.692 1.042 46.762 1.00 67.56 140 SER A C 1
ATOM 1140 O O . SER A 1 140 ? -20.136 0.591 45.759 1.00 67.56 140 SER A O 1
ATOM 1142 N N . LYS A 1 141 ? -21.794 1.804 46.663 1.00 76.06 141 LYS A N 1
ATOM 1143 C CA . LYS A 1 141 ? -22.492 2.030 45.384 1.00 76.06 141 LYS A CA 1
ATOM 1144 C C . LYS A 1 141 ? -21.668 2.882 44.418 1.00 76.06 141 LYS A C 1
ATOM 1146 O O . LYS A 1 141 ? -21.412 2.445 43.304 1.00 76.06 141 LYS A O 1
ATOM 1151 N N . ILE A 1 142 ? -21.201 4.052 44.863 1.00 79.75 142 ILE A N 1
ATOM 1152 C CA . ILE A 1 142 ? -20.403 4.962 44.021 1.00 79.75 142 ILE A CA 1
ATOM 1153 C C . ILE A 1 142 ? -19.087 4.299 43.602 1.00 79.75 142 ILE A C 1
ATOM 1155 O O . ILE A 1 142 ? -18.671 4.438 42.454 1.00 79.75 142 ILE A O 1
ATOM 1159 N N . HIS A 1 143 ? -18.460 3.532 44.499 1.00 78.06 143 HIS A N 1
ATOM 1160 C CA . HIS A 1 143 ? -17.270 2.755 44.163 1.00 78.06 143 HIS A CA 1
ATOM 1161 C C . HIS A 1 143 ? -17.549 1.745 43.039 1.00 78.06 143 HIS A C 1
ATOM 1163 O O . HIS A 1 143 ? -16.851 1.750 42.026 1.00 78.06 143 HIS A O 1
ATOM 1169 N N . LYS A 1 144 ? -18.605 0.929 43.168 1.00 81.12 144 LYS A N 1
ATOM 1170 C CA . LYS A 1 144 ? -19.022 -0.034 42.131 1.00 81.12 144 LYS A CA 1
ATOM 1171 C C . LYS A 1 144 ? -19.352 0.651 40.804 1.00 81.12 144 LYS A C 1
ATOM 1173 O O . LYS A 1 144 ? -18.916 0.177 39.755 1.00 81.12 144 LYS A O 1
ATOM 1178 N N . ASP A 1 145 ? -20.075 1.768 40.847 1.00 86.50 145 ASP A N 1
ATOM 1179 C CA . ASP A 1 145 ? -20.436 2.545 39.659 1.00 86.50 145 ASP A CA 1
ATOM 1180 C C . ASP A 1 145 ? -19.186 3.109 38.966 1.00 86.50 145 ASP A C 1
ATOM 1182 O O . ASP A 1 145 ? -19.062 3.010 37.745 1.00 86.50 145 ASP A O 1
ATOM 1186 N N . CYS A 1 146 ? -18.220 3.622 39.736 1.00 84.81 146 CYS A N 1
ATOM 1187 C CA . CYS A 1 146 ? -16.943 4.122 39.230 1.00 84.81 146 CYS A CA 1
ATOM 1188 C C . CYS A 1 146 ? -16.099 3.006 38.593 1.00 84.81 146 CYS A C 1
ATOM 1190 O O . CYS A 1 146 ? -15.634 3.166 37.467 1.00 84.81 146 CYS A O 1
ATOM 1192 N N . VAL A 1 147 ? -15.960 1.851 39.253 1.00 84.81 147 VAL A N 1
ATOM 1193 C CA . VAL A 1 147 ? -15.241 0.685 38.704 1.00 84.81 147 VAL A CA 1
ATOM 1194 C C . VAL A 1 147 ? -15.902 0.187 37.415 1.00 84.81 147 VAL A C 1
ATOM 1196 O O . VAL A 1 147 ? -15.223 -0.074 36.422 1.00 84.81 147 VAL A O 1
ATOM 1199 N N . SER A 1 148 ? -17.235 0.109 37.393 1.00 90.19 148 SER A N 1
ATOM 1200 C CA . SER A 1 148 ? -18.005 -0.222 36.190 1.00 90.19 148 SER A CA 1
ATOM 1201 C C . SER A 1 148 ? -17.771 0.797 35.067 1.00 90.19 148 SER A C 1
ATOM 1203 O O . SER A 1 148 ? -17.566 0.402 33.919 1.00 90.19 148 SER A O 1
ATOM 1205 N N . ALA A 1 149 ? -17.749 2.096 35.378 1.00 91.50 149 ALA A N 1
ATOM 1206 C CA . ALA A 1 149 ? -17.466 3.146 34.403 1.00 91.50 149 ALA A CA 1
ATOM 1207 C C . ALA A 1 149 ? -16.044 3.030 33.832 1.00 91.50 149 ALA A C 1
ATOM 1209 O O . ALA A 1 149 ? -15.886 3.076 32.618 1.00 91.50 149 ALA A O 1
ATOM 1210 N N . ILE A 1 150 ? -15.033 2.788 34.674 1.00 91.81 150 ILE A N 1
ATOM 1211 C CA . ILE A 1 150 ? -13.646 2.558 34.237 1.00 91.81 150 ILE A CA 1
ATOM 1212 C C . ILE A 1 150 ? -13.577 1.363 33.280 1.00 91.81 150 ILE A C 1
ATOM 1214 O O . ILE A 1 150 ? -13.012 1.474 32.194 1.00 91.81 150 ILE A O 1
ATOM 1218 N N . ARG A 1 151 ? -14.207 0.233 33.633 1.00 92.06 151 ARG A N 1
ATOM 1219 C CA . ARG A 1 151 ? -14.264 -0.951 32.761 1.00 92.06 151 ARG A CA 1
ATOM 1220 C C . ARG A 1 151 ? -14.930 -0.645 31.416 1.00 92.06 151 ARG A C 1
ATOM 1222 O O . ARG A 1 151 ? -14.438 -1.089 30.382 1.00 92.06 151 ARG A O 1
ATOM 1229 N N . LYS A 1 152 ? -16.034 0.110 31.417 1.00 94.50 152 LYS A N 1
ATOM 1230 C CA . LYS A 1 152 ? -16.714 0.538 30.185 1.00 94.50 152 LYS A CA 1
ATOM 1231 C C . LYS A 1 152 ? -15.826 1.445 29.333 1.00 94.50 152 LYS A C 1
ATOM 1233 O O . LYS A 1 152 ? -15.797 1.260 28.123 1.00 94.50 152 LYS A O 1
ATOM 1238 N N . SER A 1 153 ? -15.071 2.358 29.943 1.00 94.50 153 SER A N 1
ATOM 1239 C CA . SER A 1 153 ? -14.115 3.211 29.226 1.00 94.50 153 SER A CA 1
ATOM 1240 C C . SER A 1 153 ? -13.021 2.394 28.536 1.00 94.50 153 SER A C 1
ATOM 1242 O O . SER A 1 153 ? -12.747 2.624 27.363 1.00 94.50 153 SER A O 1
ATOM 1244 N N . TRP A 1 154 ? -12.452 1.391 29.212 1.00 96.00 154 TRP A N 1
ATOM 1245 C CA . TRP A 1 154 ? -11.477 0.482 28.593 1.00 96.00 154 TRP A CA 1
ATOM 1246 C C . TRP A 1 154 ? -12.080 -0.330 27.441 1.00 96.00 154 TRP A C 1
ATOM 1248 O O . TRP A 1 154 ? -11.490 -0.414 26.367 1.00 96.00 154 TRP A O 1
ATOM 1258 N N . SER A 1 155 ? -13.293 -0.858 27.626 1.00 95.69 155 SER A N 1
ATOM 1259 C CA . SER A 1 155 ? -14.023 -1.560 26.563 1.00 95.69 155 SER A CA 1
ATOM 1260 C C . SER A 1 155 ? -14.317 -0.660 25.356 1.00 95.69 155 SER A C 1
ATOM 1262 O O . SER A 1 155 ? -14.306 -1.134 24.220 1.00 95.69 155 SER A O 1
ATOM 1264 N N . TRP A 1 156 ? -14.579 0.630 25.583 1.00 95.38 156 TRP A N 1
ATOM 1265 C CA . TRP A 1 156 ? -14.784 1.600 24.511 1.00 95.38 156 TRP A CA 1
ATOM 1266 C C . TRP A 1 156 ? -13.496 1.856 23.722 1.00 95.38 156 TRP A C 1
ATOM 1268 O O . TRP A 1 156 ? -13.535 1.840 22.497 1.00 95.38 156 TRP A O 1
ATOM 1278 N N . ILE A 1 157 ? -12.349 2.010 24.394 1.00 95.25 157 ILE A N 1
ATOM 1279 C CA . ILE A 1 157 ? -11.042 2.158 23.726 1.00 95.25 157 ILE A CA 1
ATOM 1280 C C . ILE A 1 157 ? -10.746 0.944 22.837 1.00 95.25 157 ILE A C 1
ATOM 1282 O O . ILE A 1 157 ? -10.366 1.117 21.683 1.00 95.25 157 ILE A O 1
ATOM 1286 N N . GLN A 1 158 ? -10.993 -0.275 23.328 1.00 95.25 158 GLN A N 1
ATOM 1287 C CA . GLN A 1 158 ? -10.855 -1.489 22.516 1.00 95.25 158 GLN A CA 1
ATOM 1288 C C . GLN A 1 158 ? -11.740 -1.433 21.260 1.00 95.25 158 GLN A C 1
ATOM 1290 O O . GLN A 1 158 ? -11.279 -1.713 20.159 1.00 95.25 158 GLN A O 1
ATOM 1295 N N . THR A 1 159 ? -12.996 -1.016 21.417 1.00 95.19 159 THR A N 1
ATOM 1296 C CA . THR A 1 159 ? -13.952 -0.885 20.308 1.00 95.19 159 THR A CA 1
ATOM 1297 C C . THR A 1 159 ? -13.478 0.142 19.266 1.00 95.19 159 THR A C 1
ATOM 1299 O O . THR A 1 159 ? -13.593 -0.084 18.063 1.00 95.19 159 THR A O 1
ATOM 1302 N N . VAL A 1 160 ? -12.901 1.263 19.710 1.00 94.62 160 VAL A N 1
ATOM 1303 C CA . VAL A 1 160 ? -12.293 2.271 18.824 1.00 94.62 160 VAL A CA 1
ATOM 1304 C C . VAL A 1 160 ? -11.061 1.709 18.104 1.00 94.62 160 VAL A C 1
ATOM 1306 O O . VAL A 1 160 ? -10.890 1.958 16.912 1.00 94.62 160 VAL A O 1
ATOM 1309 N N . ASN A 1 161 ? -10.236 0.906 18.780 1.00 94.88 161 ASN A N 1
ATOM 1310 C CA . ASN A 1 161 ? -9.084 0.247 18.164 1.00 94.88 161 ASN A CA 1
ATOM 1311 C C . ASN A 1 161 ? -9.498 -0.767 17.078 1.00 94.88 161 ASN A C 1
ATOM 1313 O O . ASN A 1 161 ? -8.880 -0.833 16.019 1.00 94.88 161 ASN A O 1
ATOM 1317 N N . GLU A 1 162 ? -10.587 -1.511 17.288 1.00 95.06 162 GLU A N 1
ATOM 1318 C CA . GLU A 1 162 ? -11.156 -2.401 16.264 1.00 95.06 162 GLU A CA 1
ATOM 1319 C C . GLU A 1 162 ? -11.611 -1.621 15.014 1.00 95.06 162 GLU A C 1
ATOM 1321 O O . GLU A 1 162 ? -11.345 -2.042 13.886 1.00 95.06 162 GLU A O 1
ATOM 1326 N N . CYS A 1 163 ? -12.236 -0.448 15.188 1.00 94.81 163 CYS A N 1
ATOM 1327 C CA . CYS A 1 163 ? -12.541 0.456 14.071 1.00 94.81 163 CYS A CA 1
ATOM 1328 C C . CYS A 1 163 ? -11.289 0.916 13.333 1.00 94.81 163 CYS A C 1
ATOM 1330 O O . CYS A 1 163 ? -11.293 0.979 12.103 1.00 94.81 163 CYS A O 1
ATOM 1332 N N . LEU A 1 164 ? -10.235 1.264 14.072 1.00 94.81 164 LEU A N 1
ATOM 1333 C CA . LEU A 1 164 ? -8.978 1.706 13.484 1.00 94.81 164 LEU A CA 1
ATOM 1334 C C . LEU A 1 164 ? -8.388 0.619 12.576 1.00 94.81 164 LEU A C 1
ATOM 1336 O O . LEU A 1 164 ? -8.010 0.928 11.449 1.00 94.81 164 LEU A O 1
ATOM 1340 N N . GLY A 1 165 ? -8.418 -0.648 13.003 1.00 95.25 165 GLY A N 1
ATOM 1341 C CA . GLY A 1 165 ? -8.011 -1.785 12.170 1.00 95.25 165 GLY A CA 1
ATOM 1342 C C . GLY A 1 165 ? -8.777 -1.858 10.843 1.00 95.25 165 GLY A C 1
ATOM 1343 O O . GLY A 1 165 ? -8.167 -1.932 9.779 1.00 95.25 165 GLY A O 1
ATOM 1344 N N . ILE A 1 166 ? -10.106 -1.714 10.885 1.00 95.75 166 ILE A N 1
ATOM 1345 C CA . ILE A 1 166 ? -10.950 -1.667 9.677 1.00 95.75 166 ILE A CA 1
ATOM 1346 C C . ILE A 1 166 ? -10.589 -0.462 8.790 1.00 95.75 166 ILE A C 1
ATOM 1348 O O . ILE A 1 166 ? -10.622 -0.539 7.562 1.00 95.75 166 ILE A O 1
ATOM 1352 N N . HIS A 1 167 ? -10.265 0.692 9.377 1.00 94.31 167 HIS A N 1
ATOM 1353 C CA . HIS A 1 167 ? -9.862 1.868 8.606 1.00 94.31 167 HIS A CA 1
ATOM 1354 C C . HIS A 1 167 ? -8.510 1.687 7.912 1.00 94.31 167 HIS A C 1
ATOM 1356 O O . HIS A 1 167 ? -8.395 2.132 6.767 1.00 94.31 167 HIS A O 1
ATOM 1362 N N . ILE A 1 168 ? -7.547 1.033 8.569 1.00 94.88 168 ILE A N 1
ATOM 1363 C CA . ILE A 1 168 ? -6.238 0.681 8.003 1.00 94.88 168 ILE A CA 1
ATOM 1364 C C . ILE A 1 168 ? -6.418 -0.291 6.833 1.00 94.88 168 ILE A C 1
ATOM 1366 O O . ILE A 1 168 ? -5.919 -0.022 5.743 1.00 94.88 168 ILE A O 1
ATOM 1370 N N . GLU A 1 169 ? -7.202 -1.356 7.015 1.00 95.75 169 GLU A N 1
ATOM 1371 C CA . GLU A 1 169 ? -7.507 -2.328 5.957 1.00 95.75 169 GLU A CA 1
ATOM 1372 C C . GLU A 1 169 ? -8.153 -1.652 4.738 1.00 95.75 169 GLU A C 1
ATOM 1374 O O . GLU A 1 169 ? -7.703 -1.813 3.604 1.00 95.75 169 GLU A O 1
ATOM 1379 N N . ASN A 1 170 ? -9.164 -0.813 4.971 1.00 95.94 170 ASN A N 1
ATOM 1380 C CA . ASN A 1 170 ? -9.825 -0.063 3.906 1.00 95.94 170 ASN A CA 1
ATOM 1381 C C . ASN A 1 170 ? -8.864 0.870 3.159 1.00 95.94 170 ASN A C 1
ATOM 1383 O O . ASN A 1 170 ? -8.979 1.008 1.944 1.00 95.94 170 ASN A O 1
ATOM 1387 N N . ALA A 1 171 ? -7.939 1.524 3.866 1.00 95.00 171 ALA A N 1
ATOM 1388 C CA . ALA A 1 171 ? -6.942 2.398 3.254 1.00 95.00 171 ALA A CA 1
ATOM 1389 C C . ALA A 1 171 ? -5.934 1.609 2.408 1.00 95.00 171 ALA A C 1
ATOM 1391 O O . ALA A 1 171 ? -5.649 2.017 1.282 1.00 95.00 171 ALA A O 1
ATOM 1392 N N . ALA A 1 172 ? -5.457 0.467 2.910 1.00 94.62 172 ALA A N 1
ATOM 1393 C CA . ALA A 1 172 ? -4.563 -0.425 2.178 1.00 94.62 172 ALA A CA 1
ATOM 1394 C C . ALA A 1 172 ? -5.226 -0.952 0.896 1.00 94.62 172 ALA A C 1
ATOM 1396 O O . ALA A 1 172 ? -4.674 -0.800 -0.194 1.00 94.62 172 ALA A O 1
ATOM 1397 N N . ASN A 1 173 ? -6.450 -1.479 1.005 1.00 96.44 173 ASN A N 1
ATOM 1398 C CA . ASN A 1 173 ? -7.210 -1.996 -0.134 1.00 96.44 173 ASN A CA 1
ATOM 1399 C C . ASN A 1 173 ? -7.499 -0.909 -1.173 1.00 96.44 173 ASN A C 1
ATOM 1401 O O . ASN A 1 173 ? -7.327 -1.140 -2.370 1.00 96.44 173 ASN A O 1
ATOM 1405 N N . TYR A 1 174 ? -7.898 0.284 -0.720 1.00 96.25 174 TYR A N 1
ATOM 1406 C CA . TYR A 1 174 ? -8.131 1.434 -1.588 1.00 96.25 174 TYR A CA 1
ATOM 1407 C C . TYR A 1 174 ? -6.856 1.827 -2.342 1.00 96.25 174 TYR A C 1
ATOM 1409 O O . TYR A 1 174 ? -6.879 1.939 -3.566 1.00 96.25 174 TYR A O 1
ATOM 1417 N N . HIS A 1 175 ? -5.734 1.996 -1.640 1.00 94.25 175 HIS A N 1
ATOM 1418 C CA . HIS A 1 175 ? -4.473 2.384 -2.270 1.00 94.25 175 HIS A CA 1
ATOM 1419 C C . HIS A 1 175 ? -4.004 1.338 -3.289 1.00 94.25 175 HIS A C 1
ATOM 1421 O O . HIS A 1 175 ? -3.756 1.689 -4.443 1.00 94.25 175 HIS A O 1
ATOM 1427 N N . GLN A 1 176 ? -3.962 0.062 -2.893 1.00 94.19 176 GLN A N 1
ATOM 1428 C CA . GLN A 1 176 ? -3.547 -1.030 -3.772 1.00 94.19 176 GLN A CA 1
ATOM 1429 C C . GLN A 1 176 ? -4.408 -1.082 -5.037 1.00 94.19 176 GLN A C 1
ATOM 1431 O O . GLN A 1 176 ? -3.881 -1.164 -6.140 1.00 94.19 176 GLN A O 1
ATOM 1436 N N . PHE A 1 177 ? -5.732 -0.992 -4.892 1.00 97.38 177 PHE A N 1
ATOM 1437 C CA . PHE A 1 177 ? -6.650 -1.056 -6.024 1.00 97.38 177 PHE A CA 1
ATOM 1438 C C . PHE A 1 177 ? -6.392 0.047 -7.054 1.00 97.38 177 PHE A C 1
ATOM 1440 O O . PHE A 1 177 ? -6.245 -0.243 -8.238 1.00 97.38 177 PHE A O 1
ATOM 1447 N N . TYR A 1 178 ? -6.305 1.309 -6.625 1.00 95.94 178 TYR A N 1
ATOM 1448 C CA . TYR A 1 178 ? -6.091 2.415 -7.563 1.00 95.94 178 TYR A CA 1
ATOM 1449 C C . TYR A 1 178 ? -4.684 2.416 -8.171 1.00 95.94 178 TYR A C 1
ATOM 1451 O O . TYR A 1 178 ? -4.519 2.881 -9.299 1.00 95.94 178 TYR A O 1
ATOM 1459 N N . HIS A 1 179 ? -3.686 1.884 -7.463 1.00 94.56 179 HIS A N 1
ATOM 1460 C CA . HIS A 1 179 ? -2.359 1.665 -8.031 1.00 94.56 179 HIS A CA 1
ATOM 1461 C C . HIS A 1 179 ? -2.394 0.585 -9.123 1.00 94.56 179 HIS A C 1
ATOM 1463 O O . HIS A 1 179 ? -1.910 0.817 -10.230 1.00 94.56 179 HIS A O 1
ATOM 1469 N N . ASP A 1 180 ? -3.025 -0.559 -8.848 1.00 96.19 180 ASP A N 1
ATOM 1470 C CA . ASP A 1 180 ? -3.157 -1.663 -9.805 1.00 96.19 180 ASP A CA 1
ATOM 1471 C C . ASP A 1 180 ? -3.916 -1.230 -11.069 1.00 96.19 180 ASP A C 1
ATOM 1473 O O . ASP A 1 180 ? -3.501 -1.556 -12.180 1.00 96.19 180 ASP A O 1
ATOM 1477 N N . VAL A 1 181 ? -4.997 -0.453 -10.911 1.00 97.31 181 VAL A N 1
ATOM 1478 C CA . VAL A 1 181 ? -5.778 0.094 -12.035 1.00 97.31 181 VAL A CA 1
ATOM 1479 C C . VAL A 1 181 ? -4.916 0.990 -12.922 1.00 97.31 181 VAL A C 1
ATOM 1481 O O . VAL A 1 181 ? -4.899 0.793 -14.135 1.00 97.31 181 VAL A O 1
ATOM 1484 N N . ARG A 1 182 ? -4.176 1.943 -12.337 1.00 96.56 182 ARG A N 1
ATOM 1485 C CA . ARG A 1 182 ? -3.302 2.849 -13.104 1.00 96.56 182 ARG A CA 1
ATOM 1486 C C .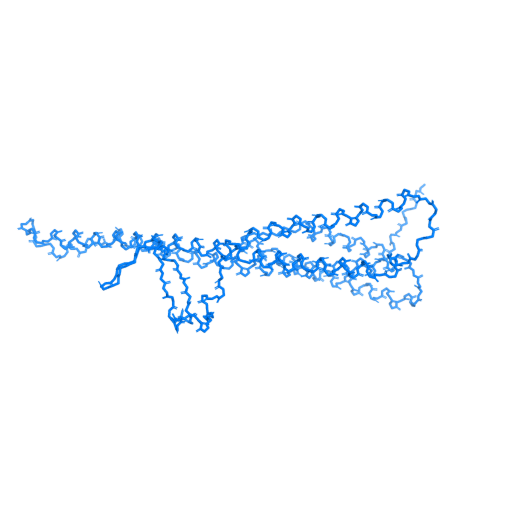 ARG A 1 182 ? -2.195 2.092 -13.824 1.00 96.56 182 ARG A C 1
ATOM 1488 O O . ARG A 1 182 ? -1.975 2.308 -15.008 1.00 96.56 182 ARG A O 1
ATOM 1495 N N . HIS A 1 183 ? -1.542 1.166 -13.130 1.00 94.69 183 HIS A N 1
ATOM 1496 C CA . HIS A 1 183 ? -0.482 0.359 -13.721 1.00 94.69 183 HIS A CA 1
ATOM 1497 C C . HIS A 1 183 ? -1.002 -0.509 -14.880 1.00 94.69 183 HIS A C 1
ATOM 1499 O O . HIS A 1 183 ? -0.346 -0.637 -15.914 1.00 94.69 183 HIS A O 1
ATOM 1505 N N . LEU A 1 184 ? -2.195 -1.097 -14.747 1.00 96.88 184 LEU A N 1
ATOM 1506 C CA . LEU A 1 184 ? -2.814 -1.849 -15.836 1.00 96.88 184 LEU A CA 1
ATOM 1507 C C . LEU A 1 184 ? -3.159 -0.945 -17.026 1.00 96.88 184 LEU A C 1
ATOM 1509 O O . LEU A 1 184 ? -2.868 -1.311 -18.164 1.00 96.88 184 LEU A O 1
ATOM 1513 N N . GLU A 1 185 ? -3.729 0.234 -16.773 1.00 97.00 185 GLU A N 1
ATOM 1514 C CA . GLU A 1 185 ? -4.034 1.230 -17.803 1.00 97.00 185 GLU A CA 1
ATOM 1515 C C . GLU A 1 185 ? -2.773 1.642 -18.578 1.00 97.00 185 GLU A C 1
ATOM 1517 O O . GLU A 1 185 ? -2.751 1.563 -19.807 1.00 97.00 185 GLU A O 1
ATOM 1522 N N . GLU A 1 186 ? -1.691 1.991 -17.881 1.00 96.25 186 GLU A N 1
ATOM 1523 C CA . GLU A 1 186 ? -0.401 2.353 -18.484 1.00 96.25 186 GLU A CA 1
ATOM 1524 C C . GLU A 1 186 ? 0.185 1.216 -19.333 1.00 96.25 186 GLU A C 1
ATOM 1526 O O . GLU A 1 186 ? 0.673 1.445 -20.446 1.00 96.25 186 GLU A O 1
ATOM 1531 N N . ASN A 1 187 ? 0.091 -0.026 -18.853 1.00 95.56 187 ASN A N 1
ATOM 1532 C CA . ASN A 1 187 ? 0.541 -1.200 -19.597 1.00 95.56 187 ASN A CA 1
ATOM 1533 C C . ASN A 1 187 ? -0.291 -1.437 -20.859 1.00 95.56 187 ASN A C 1
ATOM 1535 O O . ASN A 1 187 ? 0.267 -1.732 -21.918 1.00 95.56 187 ASN A O 1
ATOM 1539 N N . MET A 1 188 ? -1.615 -1.296 -20.772 1.00 96.00 188 MET A N 1
ATOM 1540 C CA . MET A 1 188 ? -2.506 -1.428 -21.924 1.00 96.00 188 MET A CA 1
ATOM 1541 C C . MET A 1 188 ? -2.256 -0.321 -22.953 1.00 96.00 188 MET A C 1
ATOM 1543 O O . MET A 1 188 ? -2.194 -0.604 -24.149 1.00 96.00 188 MET A O 1
ATOM 1547 N N . LEU A 1 189 ? -2.043 0.922 -22.511 1.00 96.25 189 LEU A N 1
ATOM 1548 C CA . LEU A 1 189 ? -1.678 2.040 -23.385 1.00 96.25 189 LEU A CA 1
ATOM 1549 C C . LEU A 1 189 ? -0.330 1.801 -24.073 1.00 96.25 189 LEU A C 1
ATOM 1551 O O . LEU A 1 189 ? -0.216 1.976 -25.286 1.00 96.25 189 LEU A O 1
ATOM 1555 N N . SER A 1 190 ? 0.672 1.331 -23.331 1.00 95.00 190 SER A N 1
ATOM 1556 C CA . SER A 1 190 ? 1.987 0.980 -23.880 1.00 95.00 190 SER A CA 1
ATOM 1557 C C . SER A 1 190 ? 1.888 -0.144 -24.913 1.00 95.00 190 SER A C 1
ATOM 1559 O O . SER A 1 190 ? 2.529 -0.090 -25.964 1.00 95.00 190 SER A O 1
ATOM 1561 N N . PHE A 1 191 ? 1.035 -1.139 -24.663 1.00 94.38 191 PHE A N 1
ATOM 1562 C CA . PHE A 1 191 ? 0.757 -2.209 -25.614 1.00 94.38 191 PHE A CA 1
ATOM 1563 C C . PHE A 1 191 ? 0.063 -1.701 -26.884 1.00 94.38 191 PHE A C 1
ATOM 1565 O O . PHE A 1 191 ? 0.448 -2.098 -27.984 1.00 94.38 191 PHE A O 1
ATOM 1572 N N . LEU A 1 192 ? -0.909 -0.792 -26.763 1.00 93.75 192 LEU A N 1
ATOM 1573 C CA . LEU A 1 192 ? -1.553 -0.147 -27.913 1.00 93.75 192 LEU A CA 1
ATOM 1574 C C . LEU A 1 192 ? -0.538 0.645 -28.750 1.00 93.75 192 LEU A C 1
ATOM 1576 O O . LEU A 1 192 ? -0.496 0.490 -29.968 1.00 93.75 192 LEU A O 1
ATOM 1580 N N . LEU A 1 193 ? 0.334 1.424 -28.104 1.00 94.19 193 LEU A N 1
ATOM 1581 C CA . LEU A 1 193 ? 1.411 2.157 -28.777 1.00 94.19 193 LEU A CA 1
ATOM 1582 C C . L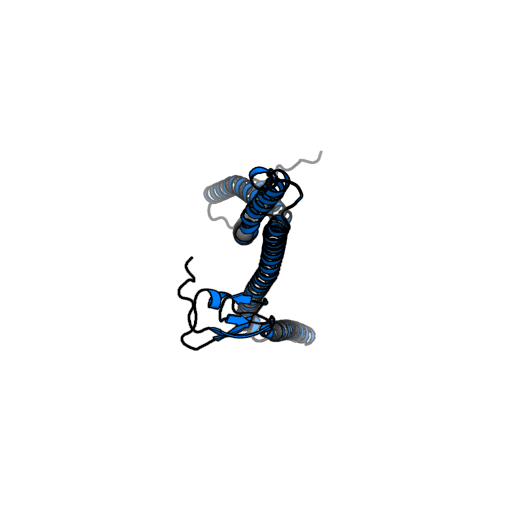EU A 1 193 ? 2.390 1.215 -29.489 1.00 94.19 193 LEU A C 1
ATOM 1584 O O . LEU A 1 193 ? 2.812 1.485 -30.614 1.00 94.19 193 LEU A O 1
ATOM 1588 N N . TRP A 1 194 ? 2.730 0.087 -28.862 1.00 92.06 194 TRP A N 1
ATOM 1589 C CA . TRP A 1 194 ? 3.562 -0.939 -29.482 1.00 92.06 194 TRP A CA 1
ATOM 1590 C C . TRP A 1 194 ? 2.879 -1.576 -30.699 1.00 92.06 194 TRP A C 1
ATOM 1592 O O . TRP A 1 194 ? 3.520 -1.721 -31.740 1.00 92.06 194 TRP A O 1
ATOM 1602 N N . MET A 1 195 ? 1.584 -1.897 -30.622 1.00 88.94 195 MET A N 1
ATOM 1603 C CA . MET A 1 195 ? 0.823 -2.397 -31.776 1.00 88.94 195 MET A CA 1
ATOM 1604 C C . MET A 1 195 ? 0.757 -1.379 -32.919 1.00 88.94 195 MET A C 1
ATOM 1606 O O . MET A 1 195 ? 0.728 -1.762 -34.089 1.00 88.94 195 MET A O 1
ATOM 1610 N N . ASP A 1 196 ? 0.777 -0.090 -32.586 1.00 89.88 196 ASP A N 1
ATOM 1611 C CA . ASP A 1 196 ? 0.759 1.007 -33.550 1.00 89.88 196 ASP A CA 1
ATOM 1612 C C . ASP A 1 196 ? 2.125 1.333 -34.154 1.00 89.88 196 ASP A C 1
ATOM 1614 O O . ASP A 1 196 ? 2.215 2.078 -35.136 1.00 89.88 196 ASP A O 1
ATOM 1618 N N . SER A 1 197 ? 3.190 0.735 -33.625 1.00 91.00 197 SER A N 1
ATOM 1619 C CA . SER A 1 197 ? 4.541 0.934 -34.128 1.00 91.00 197 SER A CA 1
ATOM 1620 C C . SER A 1 197 ? 4.706 0.450 -35.573 1.00 91.00 197 SER A C 1
ATOM 1622 O O . SER A 1 197 ? 4.081 -0.508 -36.043 1.00 91.00 197 SER A O 1
ATOM 1624 N N . SER A 1 198 ? 5.612 1.106 -36.299 1.00 84.56 198 SER A N 1
ATOM 1625 C CA . SER A 1 198 ? 5.928 0.774 -37.691 1.00 84.56 198 SER A CA 1
ATOM 1626 C C . SER A 1 198 ? 6.482 -0.641 -37.858 1.00 84.56 198 SER A C 1
ATOM 1628 O O . SER A 1 198 ? 6.337 -1.219 -38.930 1.00 84.56 198 SER A O 1
ATOM 1630 N N . THR A 1 199 ? 7.086 -1.216 -36.816 1.00 79.94 199 THR A N 1
ATOM 1631 C CA . THR A 1 199 ? 7.617 -2.585 -36.827 1.00 79.94 199 THR A CA 1
ATOM 1632 C C . THR A 1 199 ? 6.501 -3.624 -36.816 1.00 79.94 199 THR A C 1
ATOM 1634 O O . THR A 1 199 ? 6.595 -4.612 -37.541 1.00 79.94 199 THR A O 1
ATOM 1637 N N . VAL A 1 200 ? 5.435 -3.386 -36.047 1.00 81.25 200 VAL A N 1
ATOM 1638 C CA . VAL A 1 200 ? 4.282 -4.292 -35.943 1.00 81.25 200 VAL A CA 1
ATOM 1639 C C . VAL A 1 200 ? 3.319 -4.103 -37.114 1.00 81.25 200 VAL A C 1
ATOM 1641 O O . VAL A 1 200 ? 2.828 -5.085 -37.669 1.00 81.25 200 VAL A O 1
ATOM 1644 N N . ARG A 1 201 ? 3.090 -2.857 -37.547 1.00 81.81 201 ARG A N 1
ATOM 1645 C CA . ARG A 1 201 ? 2.215 -2.544 -38.691 1.00 81.81 201 ARG A CA 1
ATOM 1646 C C . ARG A 1 201 ? 2.861 -2.784 -40.058 1.00 81.81 201 ARG A C 1
ATOM 1648 O O . ARG A 1 201 ? 2.165 -2.730 -41.073 1.00 81.81 201 ARG A O 1
ATOM 1655 N N . ALA A 1 202 ? 4.173 -3.020 -40.119 1.00 81.31 202 ALA A N 1
ATOM 1656 C CA . ALA A 1 202 ? 4.852 -3.311 -41.376 1.00 81.31 202 ALA A CA 1
ATOM 1657 C C . ALA A 1 202 ? 4.262 -4.555 -42.048 1.00 81.31 202 ALA A C 1
ATOM 1659 O O . ALA A 1 202 ? 3.967 -5.564 -41.406 1.00 81.31 202 ALA A O 1
ATOM 1660 N N . GLN A 1 203 ? 4.151 -4.504 -43.378 1.00 77.38 203 GLN A N 1
ATOM 1661 C CA . GLN A 1 203 ? 3.729 -5.662 -44.153 1.00 77.38 203 GLN A CA 1
ATOM 1662 C C . GLN A 1 203 ? 4.687 -6.827 -43.893 1.00 77.38 203 GLN A C 1
ATOM 1664 O O . GLN A 1 203 ? 5.900 -6.723 -44.099 1.00 77.38 203 GLN A O 1
ATOM 1669 N N . VAL A 1 204 ? 4.126 -7.943 -43.440 1.00 73.88 204 VAL A N 1
ATOM 1670 C CA . VAL A 1 204 ? 4.896 -9.131 -43.096 1.00 73.88 204 VAL A CA 1
ATOM 1671 C C . VAL A 1 204 ? 5.504 -9.722 -44.368 1.00 73.88 204 VAL A C 1
ATOM 1673 O O . VAL A 1 204 ? 4.794 -10.189 -45.252 1.00 73.88 204 VAL A O 1
ATOM 1676 N N . LYS A 1 205 ? 6.838 -9.691 -44.466 1.00 79.31 205 LYS A N 1
ATOM 1677 C CA . LYS A 1 205 ? 7.592 -10.183 -45.635 1.00 79.31 205 LYS A CA 1
ATOM 1678 C C . LYS A 1 205 ? 7.966 -11.668 -45.557 1.00 79.31 205 LYS A C 1
ATOM 1680 O O . LYS A 1 205 ? 8.613 -12.171 -46.471 1.00 79.31 205 LYS A O 1
ATOM 1685 N N . THR A 1 206 ? 7.619 -12.364 -44.472 1.00 76.56 206 THR A N 1
ATOM 1686 C CA . THR A 1 206 ? 7.960 -13.786 -44.321 1.00 76.56 206 THR A CA 1
ATOM 1687 C C . THR A 1 206 ? 6.961 -14.681 -45.050 1.00 76.56 206 THR A C 1
ATOM 1689 O O . THR A 1 206 ? 5.757 -14.441 -45.004 1.00 76.56 206 THR A O 1
ATOM 1692 N N . GLN A 1 207 ? 7.468 -15.730 -45.698 1.00 79.75 207 GLN A N 1
ATOM 1693 C CA . GLN A 1 207 ? 6.654 -16.809 -46.267 1.00 79.75 207 GLN A CA 1
ATOM 1694 C C . GLN A 1 207 ? 6.427 -17.957 -45.268 1.00 79.75 207 GLN A C 1
ATOM 1696 O O . GLN A 1 207 ? 5.664 -18.871 -45.564 1.00 79.75 207 GLN A O 1
ATOM 1701 N N . ASP A 1 208 ? 7.074 -17.925 -44.093 1.00 86.50 208 ASP A N 1
ATOM 1702 C CA . ASP A 1 208 ? 6.921 -18.962 -43.068 1.00 86.50 208 ASP A CA 1
ATOM 1703 C C . ASP A 1 208 ? 5.666 -18.708 -42.204 1.00 86.50 208 ASP A C 1
ATOM 1705 O O . ASP A 1 208 ? 5.648 -17.761 -41.403 1.00 86.50 208 ASP A O 1
ATOM 1709 N N . PRO A 1 209 ? 4.625 -19.557 -42.301 1.00 85.75 209 PRO A N 1
ATOM 1710 C CA . PRO A 1 209 ? 3.405 -19.412 -41.509 1.00 85.75 209 PRO A CA 1
ATOM 1711 C C . PRO A 1 209 ? 3.650 -19.569 -40.001 1.00 85.75 209 PRO A C 1
ATOM 1713 O O . PRO A 1 209 ? 2.887 -19.031 -39.195 1.00 85.75 209 PRO A O 1
ATOM 1716 N N . ASN A 1 210 ? 4.722 -20.253 -39.584 1.00 88.50 210 ASN A N 1
ATOM 1717 C CA . ASN A 1 210 ? 5.017 -20.460 -38.166 1.00 88.50 210 ASN A CA 1
ATOM 1718 C C . ASN A 1 210 ? 5.425 -19.165 -37.459 1.00 88.50 210 ASN A C 1
ATOM 1720 O O . ASN A 1 210 ? 5.116 -18.983 -36.282 1.00 88.50 210 ASN A O 1
ATOM 1724 N N . VAL A 1 211 ? 6.100 -18.254 -38.163 1.00 84.81 211 VAL A N 1
ATOM 1725 C CA . VAL A 1 211 ? 6.503 -16.949 -37.616 1.00 84.81 211 VAL A CA 1
ATOM 1726 C C . VAL A 1 211 ? 5.271 -16.077 -37.362 1.00 84.81 211 VAL A C 1
ATOM 1728 O O . VAL A 1 211 ? 5.127 -15.515 -36.278 1.00 84.81 211 VAL A O 1
ATOM 1731 N N . MET A 1 212 ? 4.330 -16.052 -38.310 1.00 82.88 212 MET A N 1
ATOM 1732 C CA . MET A 1 212 ? 3.040 -15.367 -38.158 1.00 82.88 212 MET A CA 1
ATOM 1733 C C . MET A 1 212 ? 2.222 -15.933 -36.992 1.00 82.88 212 MET A C 1
ATOM 1735 O O . MET A 1 212 ? 1.735 -15.183 -36.148 1.00 82.88 212 MET A O 1
ATOM 1739 N N . LEU A 1 213 ? 2.121 -17.262 -36.893 1.00 88.88 213 LEU A N 1
ATOM 1740 C CA . LEU A 1 213 ? 1.416 -17.918 -35.789 1.00 88.88 213 LEU A CA 1
ATOM 1741 C C . LEU A 1 213 ? 2.027 -17.588 -34.424 1.00 88.88 213 LEU A C 1
ATOM 1743 O O . LEU A 1 213 ? 1.288 -17.400 -33.459 1.00 88.88 213 LEU A O 1
ATOM 1747 N N . LYS A 1 214 ? 3.358 -17.493 -34.322 1.00 89.00 214 LYS A N 1
ATOM 1748 C CA . LYS A 1 214 ? 4.029 -17.080 -33.080 1.00 89.00 214 LYS A CA 1
ATOM 1749 C C . LYS A 1 214 ? 3.663 -15.648 -32.685 1.00 89.00 214 LYS A C 1
ATOM 1751 O O . LYS A 1 214 ? 3.355 -15.425 -31.518 1.00 89.00 214 LYS A O 1
ATOM 1756 N N . HIS A 1 215 ? 3.637 -14.710 -33.633 1.00 84.69 215 HIS A N 1
ATOM 1757 C CA . HIS A 1 215 ? 3.230 -13.327 -33.359 1.00 84.69 215 HIS A CA 1
ATOM 1758 C C . HIS A 1 215 ? 1.772 -13.230 -32.900 1.00 84.69 215 HIS A C 1
ATOM 1760 O O . HIS A 1 215 ? 1.500 -12.603 -31.879 1.00 84.69 215 HIS A O 1
ATOM 1766 N N . PHE A 1 216 ? 0.840 -13.904 -33.581 1.00 89.06 216 PHE A N 1
ATOM 1767 C CA . PHE A 1 216 ? -0.560 -13.909 -33.147 1.00 89.06 216 PHE A CA 1
ATOM 1768 C C . PHE A 1 216 ? -0.736 -14.532 -31.764 1.00 89.06 216 PHE A C 1
ATOM 1770 O O . PHE A 1 216 ? -1.473 -13.995 -30.946 1.00 89.06 216 PHE A O 1
ATOM 1777 N N . ARG A 1 217 ? -0.031 -15.631 -31.467 1.00 93.56 217 ARG A N 1
ATOM 1778 C CA . ARG A 1 217 ? -0.066 -16.243 -30.131 1.00 93.56 217 ARG A CA 1
ATOM 1779 C C . ARG A 1 217 ? 0.448 -15.299 -29.049 1.00 93.56 217 ARG A C 1
ATOM 1781 O O . ARG A 1 217 ? -0.137 -15.279 -27.974 1.00 93.56 217 ARG A O 1
ATOM 1788 N N . LEU A 1 218 ? 1.500 -14.526 -29.325 1.00 91.12 218 LEU A N 1
ATOM 1789 C CA . LEU A 1 218 ? 2.020 -13.528 -28.389 1.00 91.12 218 LEU A CA 1
ATOM 1790 C C . LEU A 1 218 ? 0.971 -12.446 -28.092 1.00 91.12 218 LEU A C 1
ATOM 1792 O O . LEU A 1 218 ? 0.692 -12.177 -26.930 1.00 91.12 218 LEU A O 1
ATOM 1796 N N . ILE A 1 219 ? 0.356 -11.882 -29.137 1.00 91.75 219 ILE A N 1
ATOM 1797 C CA . ILE A 1 219 ? -0.683 -10.847 -29.012 1.00 91.75 219 ILE A CA 1
ATOM 1798 C C . ILE A 1 219 ? -1.896 -11.386 -28.250 1.00 91.75 219 ILE A C 1
ATOM 1800 O O . ILE A 1 219 ? -2.356 -10.760 -27.302 1.00 91.75 219 ILE A O 1
ATOM 1804 N N . ILE A 1 220 ? -2.395 -12.564 -28.636 1.00 95.56 220 ILE A N 1
ATOM 1805 C CA . ILE A 1 220 ? -3.548 -13.195 -27.981 1.00 95.56 220 ILE A CA 1
ATOM 1806 C C . ILE A 1 220 ? -3.241 -13.473 -26.512 1.00 95.56 220 ILE A C 1
ATOM 1808 O O . ILE A 1 220 ? -4.078 -13.188 -25.664 1.00 95.56 220 ILE A O 1
ATOM 1812 N N . LYS A 1 221 ? -2.048 -13.993 -26.199 1.00 96.00 221 LYS A N 1
ATOM 1813 C CA . LYS A 1 221 ? -1.636 -14.231 -24.814 1.00 96.00 221 LYS A CA 1
ATOM 1814 C C . LYS A 1 221 ? -1.683 -12.935 -24.004 1.00 96.00 221 LYS A C 1
ATOM 1816 O O . LYS A 1 221 ? -2.319 -12.914 -22.961 1.00 96.00 221 LYS A O 1
ATOM 1821 N N . GLN A 1 222 ? -1.089 -11.861 -24.519 1.00 94.44 222 GLN A N 1
ATOM 1822 C CA . GLN A 1 222 ? -1.072 -10.572 -23.830 1.00 94.44 222 GLN A CA 1
ATOM 1823 C C . GLN A 1 222 ? -2.490 -10.019 -23.598 1.00 94.44 222 GLN A C 1
ATOM 1825 O O . GLN A 1 222 ? -2.796 -9.530 -22.516 1.00 94.44 222 GLN A O 1
ATOM 1830 N N . LEU A 1 223 ? -3.378 -10.135 -24.593 1.00 95.81 223 LEU A N 1
ATOM 1831 C CA . LEU A 1 223 ? -4.776 -9.711 -24.469 1.00 95.81 223 LEU A CA 1
ATOM 1832 C C . LEU A 1 223 ? -5.551 -10.534 -23.430 1.00 95.81 223 LEU A C 1
ATOM 1834 O O . LEU A 1 223 ? -6.331 -9.967 -22.669 1.00 95.81 223 LEU A O 1
ATOM 1838 N N . LEU A 1 224 ? -5.326 -11.850 -23.376 1.00 97.19 224 LEU A N 1
ATOM 1839 C CA . LEU A 1 224 ? -5.927 -12.721 -22.362 1.00 97.19 224 LEU A CA 1
ATOM 1840 C C . LEU A 1 224 ? -5.390 -12.410 -20.958 1.00 97.19 224 LEU A C 1
ATOM 1842 O O . LEU A 1 224 ? -6.165 -12.399 -20.003 1.00 97.19 224 LEU A O 1
ATOM 1846 N N . ASP A 1 225 ? -4.098 -12.100 -20.834 1.00 96.69 225 ASP A N 1
ATOM 1847 C CA . ASP A 1 225 ? -3.485 -11.694 -19.567 1.00 96.69 225 ASP A CA 1
ATOM 1848 C C . ASP A 1 225 ? -4.084 -10.363 -19.062 1.00 96.69 225 ASP A C 1
ATOM 1850 O O . ASP A 1 225 ? -4.337 -10.216 -17.863 1.00 96.69 225 ASP A O 1
ATOM 1854 N N . TYR A 1 226 ? -4.373 -9.405 -19.955 1.00 97.12 226 TYR A N 1
ATOM 1855 C CA . TYR A 1 226 ? -5.090 -8.175 -19.592 1.00 97.12 226 TYR A CA 1
ATOM 1856 C C . TYR A 1 226 ? -6.546 -8.427 -19.218 1.00 97.12 226 TYR A C 1
ATOM 1858 O O . TYR A 1 226 ? -7.025 -7.848 -18.246 1.00 97.12 226 TYR A O 1
ATOM 1866 N N . GLN A 1 227 ? -7.242 -9.303 -19.947 1.00 97.19 227 GLN A N 1
ATOM 1867 C CA . GLN A 1 227 ? -8.613 -9.676 -19.609 1.00 97.19 227 GLN A CA 1
ATOM 1868 C C . GLN A 1 227 ? -8.689 -10.252 -18.188 1.00 97.19 227 GLN A C 1
ATOM 1870 O O . GLN A 1 227 ? -9.496 -9.786 -17.390 1.00 97.19 227 GLN A O 1
ATOM 1875 N N . GLY A 1 228 ? -7.805 -11.192 -17.838 1.00 97.25 228 GLY A N 1
ATOM 1876 C CA . GLY A 1 228 ? -7.782 -11.778 -16.496 1.00 97.25 228 GLY A CA 1
ATOM 1877 C C . GLY A 1 228 ? -7.518 -10.750 -15.390 1.00 97.25 228 GLY A C 1
ATOM 1878 O O . GLY A 1 228 ? -8.147 -10.797 -14.334 1.00 97.25 228 GLY A O 1
ATOM 1879 N N . GLN A 1 229 ? -6.628 -9.783 -15.635 1.00 96.75 229 GLN A N 1
ATOM 1880 C CA . GLN A 1 229 ? -6.369 -8.692 -14.688 1.00 96.75 229 GLN A CA 1
ATOM 1881 C C . GLN A 1 229 ? -7.566 -7.739 -14.552 1.00 96.75 229 GLN A C 1
ATOM 1883 O O . GLN A 1 229 ? -7.907 -7.347 -13.436 1.00 96.75 229 GLN A O 1
ATOM 1888 N N . LEU A 1 230 ? -8.230 -7.394 -15.660 1.00 97.31 230 LEU A N 1
ATOM 1889 C CA . LEU A 1 230 ? -9.438 -6.565 -15.649 1.00 97.31 230 LEU A CA 1
ATOM 1890 C C . LEU A 1 230 ? -10.587 -7.238 -14.901 1.00 97.31 230 LEU A C 1
ATOM 1892 O O . LEU A 1 230 ? -11.277 -6.570 -14.132 1.00 97.31 230 LEU A O 1
ATOM 1896 N N . ASP A 1 231 ? -10.780 -8.541 -15.094 1.00 97.38 231 ASP A N 1
ATOM 1897 C CA . ASP A 1 231 ? -11.821 -9.305 -14.406 1.00 97.38 231 ASP A CA 1
ATOM 1898 C C . ASP A 1 231 ? -11.584 -9.291 -12.886 1.00 97.38 231 ASP A C 1
ATOM 1900 O O . ASP A 1 231 ? -12.495 -8.962 -12.120 1.00 97.38 231 ASP A O 1
ATOM 1904 N N . LEU A 1 232 ? -10.339 -9.524 -12.449 1.00 96.44 232 LEU A N 1
ATOM 1905 C CA . LEU A 1 232 ? -9.951 -9.458 -11.036 1.00 96.44 232 LEU A CA 1
ATOM 1906 C C . LEU A 1 232 ? -10.170 -8.060 -10.437 1.00 96.44 232 LEU A C 1
ATOM 1908 O O . LEU A 1 232 ? -10.694 -7.929 -9.330 1.00 96.44 232 LEU A O 1
ATOM 1912 N N . LEU A 1 233 ? -9.772 -6.999 -11.147 1.00 97.00 233 LEU A N 1
ATOM 1913 C CA . LEU A 1 233 ? -9.987 -5.626 -10.682 1.00 97.00 233 LEU A CA 1
ATOM 1914 C C . LEU A 1 233 ? -11.475 -5.277 -10.640 1.00 97.00 233 LEU A C 1
ATOM 1916 O O . LEU A 1 233 ? -11.934 -4.642 -9.694 1.00 97.00 233 LEU A O 1
ATOM 1920 N N . THR A 1 234 ? -12.251 -5.734 -11.617 1.00 97.00 234 THR A N 1
ATOM 1921 C CA . THR A 1 234 ? -13.701 -5.520 -11.652 1.00 97.00 234 THR A CA 1
ATOM 1922 C C . THR A 1 234 ? -14.378 -6.176 -10.455 1.00 97.00 234 THR A C 1
ATOM 1924 O O . THR A 1 234 ? -15.244 -5.562 -9.831 1.00 97.00 234 THR A O 1
ATOM 1927 N N . GLU A 1 235 ? -13.967 -7.389 -10.086 1.00 96.19 235 GLU A N 1
ATOM 1928 C CA . GLU A 1 235 ? -14.455 -8.055 -8.880 1.00 96.19 235 GLU A CA 1
ATOM 1929 C C . GLU A 1 235 ? -14.075 -7.270 -7.620 1.00 96.19 235 GLU A C 1
ATOM 1931 O O . GLU A 1 235 ? -14.963 -6.862 -6.868 1.00 96.19 235 GLU A O 1
ATOM 1936 N N . ARG A 1 236 ? -12.782 -6.954 -7.451 1.00 95.56 236 ARG A N 1
ATOM 1937 C CA . ARG A 1 236 ? -12.269 -6.207 -6.290 1.00 95.56 236 ARG A CA 1
ATOM 1938 C C . ARG A 1 236 ? -12.934 -4.844 -6.124 1.00 95.56 236 ARG A C 1
ATOM 1940 O O . ARG A 1 236 ? -13.171 -4.432 -4.994 1.00 95.56 236 ARG A O 1
ATOM 1947 N N . SER A 1 237 ? -13.269 -4.160 -7.221 1.00 96.38 237 SER A N 1
ATOM 1948 C CA . SER A 1 237 ? -13.855 -2.811 -7.203 1.00 96.38 237 SER A CA 1
ATOM 1949 C C . SER A 1 237 ? -15.140 -2.700 -6.374 1.00 96.38 237 SER A C 1
ATOM 1951 O O . SER A 1 237 ? -15.439 -1.630 -5.848 1.00 96.38 237 SER A O 1
ATOM 1953 N N . ARG A 1 238 ? -15.884 -3.804 -6.221 1.00 94.00 238 ARG A N 1
ATOM 1954 C CA . ARG A 1 238 ? -17.152 -3.849 -5.476 1.00 94.00 238 ARG A CA 1
ATOM 1955 C C . ARG A 1 238 ? -16.965 -3.684 -3.971 1.00 94.00 238 ARG A C 1
ATOM 1957 O O . ARG A 1 238 ? -17.870 -3.184 -3.307 1.00 94.00 238 ARG A O 1
ATOM 1964 N N . ASP A 1 239 ? -15.796 -4.065 -3.468 1.00 93.38 239 ASP A N 1
ATOM 1965 C CA . ASP A 1 239 ? -15.471 -4.062 -2.042 1.00 93.38 239 ASP A CA 1
ATOM 1966 C C . ASP A 1 239 ? -14.579 -2.872 -1.646 1.00 93.38 239 ASP A C 1
ATOM 1968 O O . ASP A 1 239 ? -14.237 -2.694 -0.476 1.00 93.38 239 ASP A O 1
ATOM 1972 N N . ILE A 1 240 ? -14.206 -2.015 -2.605 1.00 96.00 240 ILE A N 1
ATOM 1973 C CA . ILE A 1 240 ? -13.366 -0.848 -2.333 1.00 96.00 240 ILE A CA 1
ATOM 1974 C C . ILE A 1 240 ? -14.183 0.273 -1.695 1.00 96.00 240 ILE A C 1
ATOM 1976 O O . ILE A 1 240 ? -15.115 0.829 -2.276 1.00 96.00 240 ILE A O 1
ATOM 1980 N N . HIS A 1 241 ? -13.776 0.664 -0.490 1.00 93.81 241 HIS A N 1
ATOM 1981 C CA . HIS A 1 241 ? -14.386 1.765 0.243 1.00 93.81 241 HIS A CA 1
ATOM 1982 C C . HIS A 1 241 ? -13.756 3.115 -0.138 1.00 93.81 241 HIS A C 1
ATOM 1984 O O . HIS A 1 241 ? -12.538 3.254 -0.040 1.00 93.81 241 HIS A O 1
ATOM 1990 N N . PRO A 1 242 ? -14.544 4.149 -0.494 1.00 91.69 242 PRO A N 1
ATOM 1991 C CA . PRO A 1 242 ? -14.010 5.435 -0.940 1.00 91.69 242 PRO A CA 1
ATOM 1992 C C . PRO A 1 242 ? -13.456 6.253 0.235 1.00 91.69 242 PRO A C 1
ATOM 1994 O O . PRO A 1 242 ? -14.172 7.001 0.899 1.00 91.69 242 PRO A O 1
ATOM 1997 N N . VAL A 1 243 ? -12.158 6.107 0.511 1.00 92.31 243 VA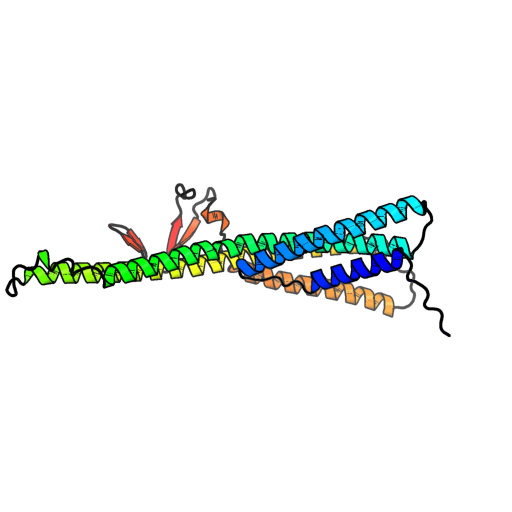L A N 1
ATOM 1998 C CA . VAL A 1 243 ? -11.503 6.760 1.659 1.00 92.31 243 VAL A CA 1
ATOM 1999 C C . VAL A 1 243 ? -11.438 8.283 1.502 1.00 92.31 243 VAL A C 1
ATOM 2001 O O . VAL A 1 243 ? -11.550 8.996 2.496 1.00 92.31 243 VAL A O 1
ATOM 2004 N N . HIS A 1 244 ? -11.324 8.792 0.272 1.00 89.62 244 HIS A N 1
ATOM 2005 C CA . HIS A 1 244 ? -11.262 10.231 -0.015 1.00 89.62 244 HIS A CA 1
ATOM 2006 C C . HIS A 1 244 ? -12.529 10.987 0.426 1.00 89.62 244 HIS A C 1
ATOM 2008 O O . HIS A 1 244 ? -12.427 12.102 0.936 1.00 89.62 244 HIS A O 1
ATOM 2014 N N . TYR A 1 245 ? -13.704 10.343 0.374 1.00 90.00 245 TYR A N 1
ATOM 2015 C CA . TYR A 1 245 ? -14.959 10.938 0.854 1.00 90.00 245 TYR A CA 1
ATOM 2016 C C . TYR A 1 245 ? -15.014 11.169 2.369 1.00 90.00 245 TYR A C 1
ATOM 2018 O O . TYR A 1 245 ? -15.916 11.847 2.853 1.00 90.00 245 TYR A O 1
ATOM 2026 N N . ARG A 1 246 ? -14.048 10.645 3.138 1.00 87.81 246 ARG A N 1
ATOM 2027 C CA . ARG A 1 246 ? -13.910 10.968 4.568 1.00 87.81 246 ARG A CA 1
ATOM 2028 C C . ARG A 1 246 ? -13.383 12.383 4.807 1.00 87.81 246 ARG A C 1
ATOM 2030 O O . ARG A 1 246 ? -13.526 12.880 5.915 1.00 87.81 246 ARG A O 1
ATOM 2037 N N . LYS A 1 247 ? -12.762 13.013 3.806 1.00 85.12 247 LYS A N 1
ATOM 2038 C CA . LYS A 1 247 ? -12.333 14.419 3.858 1.00 85.12 247 LYS A CA 1
ATOM 2039 C C . LYS A 1 247 ? -13.202 15.295 2.966 1.00 85.12 247 LYS A C 1
ATOM 2041 O O . LYS A 1 247 ? -13.669 16.337 3.402 1.00 85.12 247 LYS A O 1
ATOM 2046 N N . GLU A 1 248 ? -13.479 14.834 1.752 1.00 86.06 248 GLU A N 1
ATOM 2047 C CA . GLU A 1 248 ? -14.180 15.616 0.734 1.00 86.06 248 GLU A CA 1
ATOM 2048 C C . GLU A 1 248 ? -15.539 14.984 0.438 1.00 86.06 248 GLU A C 1
ATOM 2050 O O . GLU A 1 248 ? -15.636 14.025 -0.326 1.00 86.06 248 GLU A O 1
ATOM 2055 N N . LEU A 1 249 ? -16.602 15.490 1.068 1.00 85.56 249 LEU A N 1
ATOM 2056 C CA . LEU A 1 249 ? -17.948 15.005 0.771 1.00 85.56 249 LEU A CA 1
ATOM 2057 C C . LEU A 1 249 ? -18.410 15.486 -0.612 1.00 85.56 249 LEU A C 1
ATOM 2059 O O . LEU A 1 249 ? -18.207 16.652 -0.953 1.00 85.56 249 LEU A O 1
ATOM 2063 N N . PRO A 1 250 ? -19.088 14.627 -1.388 1.00 85.94 250 PRO A N 1
ATOM 2064 C CA . PRO A 1 250 ? -19.778 15.058 -2.590 1.00 85.94 250 PRO A CA 1
ATOM 2065 C C . PRO A 1 250 ? -21.041 15.866 -2.248 1.00 85.94 250 PRO A C 1
ATOM 2067 O O . PRO A 1 250 ? -21.550 15.816 -1.131 1.00 85.94 250 PRO A O 1
ATOM 2070 N N . GLU A 1 251 ? -21.590 16.570 -3.241 1.00 85.81 251 GLU A N 1
ATOM 2071 C CA . GLU A 1 251 ? -22.793 17.407 -3.080 1.00 85.81 251 GLU A CA 1
ATOM 2072 C C . GLU A 1 251 ? -24.072 16.610 -2.760 1.00 85.81 251 GLU A C 1
ATOM 2074 O O . GLU A 1 251 ? -25.081 17.178 -2.342 1.00 85.81 251 GLU A O 1
ATOM 2079 N N . TRP A 1 252 ? -24.059 15.291 -2.966 1.00 86.44 252 TRP A N 1
ATOM 2080 C CA . TRP A 1 252 ? -25.195 14.410 -2.708 1.00 86.44 252 TRP A CA 1
ATOM 2081 C C . TRP A 1 252 ? -25.022 13.624 -1.401 1.00 86.44 252 TRP A C 1
ATOM 2083 O O . TRP A 1 252 ? -23.901 13.289 -1.009 1.00 86.44 252 TRP A O 1
ATOM 2093 N N . PRO A 1 253 ? -26.128 13.259 -0.728 1.00 86.75 253 PRO A N 1
ATOM 2094 C CA . PRO A 1 253 ? -26.054 12.567 0.549 1.00 86.75 253 PRO A CA 1
ATOM 2095 C C . PRO A 1 253 ? -25.472 11.157 0.374 1.00 86.75 253 PRO A C 1
ATOM 2097 O O . PRO A 1 253 ? -25.897 10.388 -0.494 1.00 86.75 253 PRO A O 1
ATOM 2100 N N . LEU A 1 254 ? -24.510 10.802 1.228 1.00 90.56 254 LEU A N 1
ATOM 2101 C CA . LEU 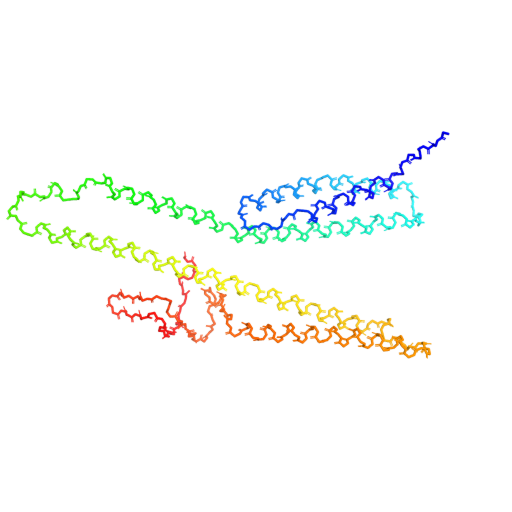A 1 254 ? -23.832 9.508 1.187 1.00 90.56 254 LEU A CA 1
ATOM 2102 C C . LEU A 1 254 ? -24.398 8.544 2.220 1.00 90.56 254 LEU A C 1
ATOM 2104 O O . LEU A 1 254 ? -24.638 8.900 3.371 1.00 90.56 254 LEU A O 1
ATOM 2108 N N . LYS A 1 255 ? -24.554 7.284 1.819 1.00 91.75 255 LYS A N 1
ATOM 2109 C CA . LYS A 1 255 ? -24.914 6.200 2.728 1.00 91.75 255 LYS A CA 1
ATOM 2110 C C . LYS A 1 255 ? -23.645 5.615 3.343 1.00 91.75 255 LYS A C 1
ATOM 2112 O O . LYS A 1 255 ? -22.752 5.178 2.624 1.00 91.75 255 LYS A O 1
ATOM 2117 N N . ALA A 1 256 ? -23.591 5.562 4.665 1.00 92.06 256 ALA A N 1
ATOM 2118 C CA . ALA A 1 256 ? -22.511 4.947 5.422 1.00 92.06 256 ALA A CA 1
ATOM 2119 C C . ALA A 1 256 ? -23.038 3.829 6.320 1.00 92.06 256 ALA A C 1
ATOM 2121 O O . ALA A 1 256 ? -24.242 3.692 6.537 1.00 92.06 256 ALA A O 1
ATOM 2122 N N . ARG A 1 257 ? -22.118 3.009 6.828 1.00 93.44 257 ARG A N 1
ATOM 2123 C CA . ARG A 1 257 ? -22.414 1.906 7.742 1.00 93.44 257 ARG A CA 1
ATOM 2124 C C . ARG A 1 257 ? -21.738 2.165 9.081 1.00 93.44 257 ARG A C 1
ATOM 2126 O O . ARG A 1 257 ? -20.533 2.402 9.117 1.00 93.44 257 ARG A O 1
ATOM 2133 N N . ALA A 1 258 ? -22.494 2.077 10.169 1.00 94.12 258 ALA A N 1
ATOM 2134 C CA . ALA A 1 258 ? -21.954 2.173 11.515 1.00 94.12 258 ALA A CA 1
ATOM 2135 C C . ALA A 1 258 ? -21.024 0.981 11.795 1.00 94.12 258 ALA A C 1
ATOM 2137 O O . ALA A 1 258 ? -21.441 -0.177 11.733 1.00 94.12 258 ALA A O 1
ATOM 2138 N N . LEU A 1 259 ? -19.753 1.254 12.097 1.00 94.31 259 LEU A N 1
ATOM 2139 C CA . LEU A 1 259 ? -18.773 0.208 12.420 1.00 94.31 259 LEU A CA 1
ATOM 2140 C C . LEU A 1 259 ? -18.940 -0.329 13.846 1.00 94.31 259 LEU A C 1
ATOM 2142 O O . LEU A 1 259 ? -18.573 -1.471 14.127 1.00 94.31 259 LEU A O 1
ATOM 2146 N N . VAL A 1 260 ? -19.520 0.483 14.732 1.00 94.06 260 VAL A N 1
ATOM 2147 C CA . VAL A 1 260 ? -19.661 0.200 16.162 1.00 94.06 260 VAL A CA 1
ATOM 2148 C C . VAL A 1 260 ? -21.035 0.577 16.665 1.00 94.06 260 VAL A C 1
ATOM 2150 O O . VAL A 1 260 ? -21.721 1.419 16.088 1.00 94.06 260 VAL A O 1
ATOM 2153 N N . GLN A 1 261 ? -21.410 -0.042 17.780 1.00 93.00 261 GLN A N 1
ATOM 2154 C CA . GLN A 1 261 ? -22.555 0.404 18.546 1.00 93.00 261 GLN A CA 1
ATOM 2155 C C . GLN A 1 261 ? -22.186 1.693 19.285 1.00 93.00 261 GLN A C 1
ATOM 2157 O O . GLN A 1 261 ? -21.236 1.714 20.066 1.00 93.00 261 GLN A O 1
ATOM 2162 N N . TYR A 1 262 ? -22.948 2.757 19.053 1.00 92.44 262 TYR A N 1
ATOM 2163 C CA . TYR A 1 262 ? -22.746 4.046 19.704 1.00 92.44 262 TYR A CA 1
ATOM 2164 C C . TYR A 1 262 ? -24.048 4.513 20.337 1.00 92.44 262 TYR A C 1
ATOM 2166 O O . TYR A 1 262 ? -25.070 4.618 19.662 1.00 92.44 262 TYR A O 1
ATOM 2174 N N . GLN A 1 263 ? -24.011 4.804 21.635 1.00 90.88 263 GLN A N 1
ATOM 2175 C CA . GLN A 1 263 ? -25.167 5.305 22.367 1.00 90.88 263 GLN A CA 1
ATOM 2176 C C . GLN A 1 263 ? -24.781 6.553 23.160 1.00 90.88 263 GLN A C 1
ATOM 2178 O O . GLN A 1 263 ? -23.974 6.494 24.087 1.00 90.88 263 GLN A O 1
ATOM 2183 N N . HIS A 1 264 ? -25.384 7.688 22.812 1.00 89.00 264 HIS A N 1
ATOM 2184 C CA . HIS A 1 264 ? -25.199 8.947 23.521 1.00 89.00 264 HIS A CA 1
ATOM 2185 C C . HIS A 1 264 ? -26.492 9.765 23.542 1.00 89.00 264 HIS A C 1
ATOM 2187 O O . HIS A 1 264 ? -26.971 10.220 22.505 1.00 89.00 264 HIS A O 1
ATOM 2193 N N . LYS A 1 265 ? -27.032 10.008 24.744 1.00 89.50 265 LYS A N 1
ATOM 2194 C CA . LYS A 1 265 ? -28.274 10.771 24.977 1.00 89.50 265 LYS A CA 1
ATOM 2195 C C . LYS A 1 265 ? -29.443 10.255 24.121 1.00 89.50 265 LYS A C 1
ATOM 2197 O O . LYS A 1 265 ? -30.045 9.248 24.475 1.00 89.50 265 LYS A O 1
ATOM 2202 N N . HIS A 1 266 ? -29.749 10.940 23.018 1.00 87.88 266 HIS A N 1
ATOM 2203 C CA . HIS A 1 266 ? -30.851 10.631 22.102 1.00 87.88 266 HIS A CA 1
ATOM 2204 C C . HIS A 1 266 ? -30.402 9.903 20.825 1.00 87.88 266 HIS A C 1
ATOM 2206 O O . HIS A 1 266 ? -31.238 9.580 19.989 1.00 87.88 266 HIS A O 1
ATOM 2212 N N . VAL A 1 267 ? -29.103 9.637 20.668 1.00 88.44 267 VAL A N 1
ATOM 2213 C CA . VAL A 1 267 ? -28.542 8.905 19.529 1.00 88.44 267 VAL A CA 1
ATOM 2214 C C . VAL A 1 267 ? -28.226 7.482 19.969 1.00 88.44 267 VAL A C 1
ATOM 2216 O O . VAL A 1 267 ? -27.509 7.275 20.949 1.00 88.44 267 VAL A O 1
ATOM 2219 N N . SER A 1 268 ? -28.759 6.506 19.241 1.00 91.94 268 SER A N 1
ATOM 2220 C CA . SER A 1 268 ? -28.434 5.090 19.389 1.00 91.94 268 SER A CA 1
ATOM 2221 C C . SER A 1 268 ? -28.239 4.500 18.001 1.00 91.94 268 SER A C 1
ATOM 2223 O O . SER A 1 268 ? -29.174 4.491 17.207 1.00 91.94 268 SER A O 1
ATOM 2225 N N . LEU A 1 269 ? -27.030 4.028 17.721 1.00 94.06 269 LEU A N 1
ATOM 2226 C CA . LEU A 1 269 ? -26.650 3.360 16.481 1.00 94.06 269 LEU A CA 1
ATOM 2227 C C . LEU A 1 269 ? -26.221 1.941 16.829 1.00 94.06 269 LEU A C 1
ATOM 2229 O O . LEU A 1 269 ? -25.386 1.759 17.720 1.00 94.06 269 LEU A O 1
ATOM 2233 N N . ALA A 1 270 ? -26.779 0.945 16.151 1.00 94.44 270 ALA A N 1
ATOM 2234 C CA . ALA A 1 270 ? -26.289 -0.419 16.229 1.00 94.44 270 ALA A CA 1
ATOM 2235 C C . ALA A 1 270 ? -25.158 -0.637 15.216 1.00 94.44 270 ALA A C 1
ATOM 2237 O O . ALA A 1 270 ? -25.068 0.015 14.173 1.00 94.44 270 ALA A O 1
ATOM 2238 N N . LYS A 1 271 ? -24.272 -1.588 15.521 1.00 93.31 271 LYS A N 1
ATOM 2239 C CA . LYS A 1 271 ? -23.232 -2.011 14.583 1.00 93.31 271 LYS A CA 1
ATOM 2240 C C . LYS A 1 271 ? -23.890 -2.573 13.320 1.00 93.31 271 LYS A C 1
ATOM 2242 O O . LYS A 1 271 ? -24.697 -3.492 13.402 1.00 93.31 271 LYS A O 1
ATOM 2247 N N . GLY A 1 272 ? -23.500 -2.051 12.162 1.00 94.12 272 GLY A N 1
ATOM 2248 C CA . GLY A 1 272 ? -24.049 -2.433 10.863 1.00 94.12 272 GLY A CA 1
ATOM 2249 C C . GLY A 1 272 ? -25.208 -1.565 10.377 1.00 94.12 272 GLY A C 1
ATOM 2250 O O . GLY A 1 272 ? -25.591 -1.710 9.216 1.00 94.12 272 GLY A O 1
ATOM 2251 N N . ASP A 1 273 ? -25.720 -0.643 11.197 1.00 95.19 273 ASP A N 1
ATOM 2252 C CA . ASP A 1 273 ? -26.796 0.253 10.778 1.00 95.19 273 ASP A CA 1
ATOM 2253 C C . ASP A 1 273 ? -26.355 1.149 9.625 1.00 95.19 273 ASP A C 1
ATOM 2255 O O . ASP A 1 273 ? -25.225 1.648 9.581 1.00 95.19 273 ASP A O 1
ATOM 2259 N N . PHE A 1 274 ? -27.276 1.379 8.694 1.00 94.62 274 PHE A N 1
ATOM 2260 C CA . PHE A 1 274 ? -27.063 2.330 7.621 1.00 94.62 274 PHE A CA 1
ATOM 2261 C C . PHE A 1 274 ? -27.483 3.729 8.054 1.00 94.62 274 PHE A C 1
ATOM 2263 O O . PHE A 1 274 ? -28.615 3.944 8.481 1.00 94.62 274 PHE A O 1
ATOM 2270 N N . VAL A 1 275 ? -26.575 4.682 7.882 1.00 92.31 275 VAL A N 1
ATOM 2271 C CA . VAL A 1 275 ? -26.778 6.094 8.202 1.00 92.31 275 VAL A CA 1
ATOM 2272 C C . VAL A 1 275 ? -26.553 6.944 6.960 1.00 92.31 275 VAL A C 1
ATOM 2274 O O . VAL A 1 275 ? -25.809 6.554 6.061 1.00 92.31 275 VAL A O 1
ATOM 2277 N N . MET A 1 276 ? -27.197 8.105 6.906 1.00 92.12 276 MET A N 1
ATOM 2278 C CA . MET A 1 276 ? -26.938 9.099 5.869 1.00 92.12 276 MET A CA 1
ATOM 2279 C C . MET A 1 276 ? -25.988 10.152 6.425 1.00 92.12 276 MET A C 1
ATOM 2281 O O . MET A 1 276 ? -26.262 10.744 7.469 1.00 92.12 276 MET A O 1
ATOM 2285 N N . ILE A 1 277 ? -24.876 10.373 5.732 1.00 89.81 277 ILE A N 1
ATOM 2286 C CA . ILE A 1 277 ? -23.956 11.462 6.030 1.00 89.81 277 ILE A CA 1
ATOM 2287 C C . ILE A 1 277 ? -24.543 12.730 5.416 1.00 89.81 277 ILE A C 1
ATOM 2289 O O . ILE A 1 277 ? -24.757 12.794 4.204 1.00 89.81 277 ILE A O 1
ATOM 2293 N N . LEU A 1 278 ? -24.825 13.708 6.274 1.00 84.75 278 LEU A N 1
ATOM 2294 C CA . LEU A 1 278 ? -25.327 15.022 5.876 1.00 84.75 278 LEU A CA 1
ATOM 2295 C C . LEU A 1 278 ? -24.197 16.049 5.759 1.00 84.75 278 LEU A C 1
ATOM 2297 O O . LEU A 1 278 ? -24.255 16.918 4.900 1.00 84.75 278 LEU A O 1
ATOM 2301 N N . GLU A 1 279 ? -23.182 15.952 6.621 1.00 82.88 279 GLU A N 1
ATOM 2302 C CA . GLU A 1 279 ? -22.128 16.956 6.748 1.00 82.88 279 GLU A CA 1
ATOM 2303 C C . GLU A 1 279 ? -20.837 16.338 7.321 1.00 82.88 279 GLU A C 1
ATOM 2305 O O . GLU A 1 279 ? -20.892 15.358 8.067 1.00 82.88 279 GLU A O 1
ATOM 2310 N N . ASN A 1 280 ? -19.685 16.918 6.964 1.00 81.06 280 ASN A N 1
ATOM 2311 C CA . ASN A 1 280 ? -18.334 16.533 7.401 1.00 81.06 280 ASN A CA 1
ATOM 2312 C C . ASN A 1 280 ? -17.498 17.772 7.792 1.00 81.06 280 ASN A C 1
ATOM 2314 O O . ASN A 1 280 ? -16.306 17.868 7.527 1.00 81.06 280 ASN A O 1
ATOM 2318 N N . SER A 1 281 ? -18.133 18.778 8.387 1.00 70.25 281 SER A N 1
ATOM 2319 C CA . SER A 1 281 ? -17.498 20.083 8.633 1.00 70.25 281 SER A CA 1
ATOM 2320 C C . SER A 1 281 ? -16.424 20.079 9.726 1.00 70.25 281 SER A C 1
ATOM 2322 O O . SER A 1 281 ? -15.719 21.069 9.880 1.00 70.25 281 SER A O 1
ATOM 2324 N N . ASP A 1 282 ? -16.268 18.977 10.464 1.00 68.81 282 ASP A N 1
ATOM 2325 C CA . ASP A 1 282 ? -15.204 18.778 11.463 1.00 68.81 282 ASP A CA 1
ATOM 2326 C C . ASP A 1 282 ? -14.006 17.970 10.895 1.00 68.81 282 ASP A C 1
ATOM 2328 O O . ASP A 1 282 ? -13.148 17.539 11.657 1.00 68.81 282 ASP A O 1
ATOM 2332 N N . ALA A 1 283 ? -13.915 17.758 9.570 1.00 56.50 283 ALA A N 1
ATOM 2333 C CA . ALA A 1 283 ? -12.863 16.944 8.929 1.00 56.50 283 ALA A CA 1
ATOM 2334 C C . ALA A 1 283 ? -11.419 17.443 9.133 1.00 56.50 283 ALA A C 1
ATOM 2336 O O . ALA A 1 283 ? -10.473 16.689 8.896 1.00 56.50 283 ALA A O 1
ATOM 2337 N N . GLU A 1 284 ? -11.244 18.719 9.493 1.00 50.31 284 GLU A N 1
ATOM 2338 C CA . GLU A 1 284 ? -9.937 19.369 9.672 1.00 50.31 284 GLU A CA 1
ATOM 2339 C C . GLU A 1 284 ? -9.412 19.334 11.121 1.00 50.31 284 GLU A C 1
ATOM 2341 O O . GLU A 1 284 ? -8.346 19.890 11.395 1.00 50.31 284 GLU A O 1
ATOM 2346 N N . ARG A 1 285 ? -10.129 18.691 12.051 1.00 43.50 285 ARG A N 1
ATOM 2347 C CA . ARG A 1 285 ? -9.650 18.417 13.417 1.00 43.50 285 ARG A CA 1
ATOM 2348 C C . ARG A 1 285 ? -9.119 16.999 13.565 1.00 43.50 285 ARG A C 1
ATOM 2350 O O . ARG A 1 285 ? -8.125 16.860 14.312 1.00 43.50 285 ARG A O 1
#

Radius of gyration: 31.82 Å; chains: 1; bounding box: 84×40×105 Å

Sequence (285 aa):
MSSRRDATPVELCLNKVKERQQQLDELPLTDHYISTQQCLQELRNGSNTFLEVTQKVEEIKKSRGHTHNKEFDNLETELLLTEDLNQQKKRCLETVLFVSEIENLLQNVESDIEARALYLSQRPLVFDSVYRGEDVPAQSKIHKDCVSAIRKSWSWIQTVNECLGIHIENAANYHQFYHDVRHLEENMLSFLLWMDSSTVRAQVKTQDPNVMLKHFRLIIKQLLDYQGQLDLLTERSRDIHPVHYRKELPEWPLKARALVQYQHKHVSLAKGDFVMILENSDAER

InterPro domains:
  IPR041615 Desmoplakin, SH3 domain [PF17902] (242-284)

Foldseek 3Di:
DDDPDDDDLLRVLQVLLVVLVVVLVPQDQDQAQVSLVVSLVVLVVSVVVLVVSVVSLVVVDVVVDPDDDPSNVVSVVSSVVSVVSSVVSNVSSVVSNVVNVVVVVVVVVVVVVVVVVVCVVPDDQPCPVVPPDDPDPVSVPVSVVVVVVVVVVVVVVVLVVVVVVVVSVLVVLQVVLVVLVVVLVVVVVVVVVVCVDCVNPPDDPDPDVVVVVVVVVVVVVVVVVSVVSVVVSVVSVVVRDDPVCLQPPDPDKDKDFACDFDDDDPDTDHHGDIDIDPDNVVSVD

pLDDT: mean 87.16, std 11.98, range [37.34, 97.38]